Protein AF-A0A9E4SVR7-F1 (afdb_monomer)

Nearest PDB structures (foldseek):
  8bew-assembly1_B  TM=8.590E-01  e=9.071E-10  Thermoanaerobacter kivui
  6g63-assembly1_L  TM=2.903E-01  e=4.848E+00  Escherichia coli K-12
  6g63-assembly1_A  TM=2.878E-01  e=5.485E+00  Escherichia coli K-12
  6g63-assembly1_G  TM=2.766E-01  e=5.834E+00  Escherichia coli K-12
  2bx2-assembly1_L  TM=3.095E-01  e=7.468E+00  Escherichia coli

Sequence (214 aa):
MSGPPAATDTLGGIKVAAQRRLEDARKGKTRFTVQVGHCSESVGATQIALSLAESLPPNSYLTIAGCDGACHNAPQVVVTDSMGGQRLYVGVTTENFRDVFEESKGLVPGDSPFLNNQHRVVLQGCGDLEATDVDEYLAGGGYEGLARALSGSPEEVIEEVKASGLRGRGGAYFPVALKWQGARAIDTGPRYLVVNCEEGEPGLFKDRHIMEGL

Structure (mmCIF, N/CA/C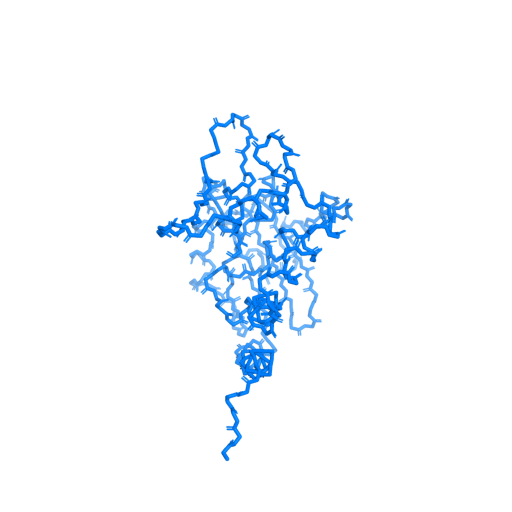/O backbone):
data_AF-A0A9E4SVR7-F1
#
_entry.id   AF-A0A9E4SVR7-F1
#
loop_
_atom_site.group_PDB
_atom_site.id
_atom_site.type_symbol
_atom_site.label_atom_id
_atom_site.label_alt_id
_atom_site.label_comp_id
_atom_site.label_asym_id
_atom_site.label_entity_id
_atom_site.label_seq_id
_atom_site.pdbx_PDB_ins_code
_atom_site.Cartn_x
_atom_site.Cartn_y
_atom_site.Cartn_z
_atom_site.occupancy
_atom_site.B_iso_or_equiv
_atom_site.auth_seq_id
_atom_site.auth_comp_id
_atom_site.auth_asym_id
_atom_site.auth_atom_id
_atom_site.pdbx_PDB_model_num
ATOM 1 N N . MET A 1 1 ? -11.482 -17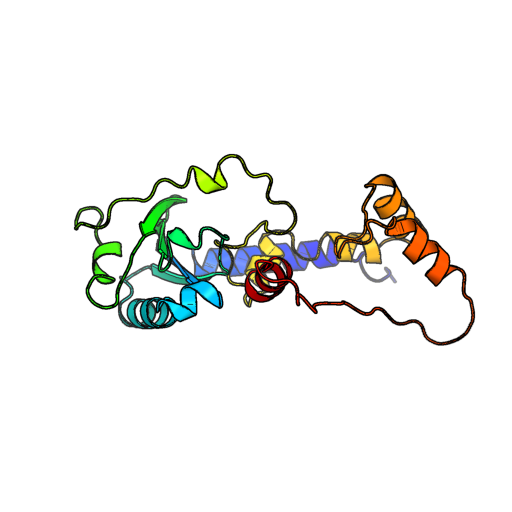.332 -34.827 1.00 38.19 1 MET A N 1
ATOM 2 C CA . MET A 1 1 ? -11.166 -17.534 -33.398 1.00 38.19 1 MET A CA 1
ATOM 3 C C . MET A 1 1 ? -10.747 -16.175 -32.871 1.00 38.19 1 MET A C 1
ATOM 5 O O . MET A 1 1 ? -9.790 -15.629 -33.402 1.00 38.19 1 MET A O 1
ATOM 9 N N . SER A 1 2 ? -11.519 -15.563 -31.971 1.00 50.75 2 SER A N 1
ATOM 10 C CA . SER A 1 2 ? -11.108 -14.309 -31.327 1.00 50.75 2 SER A CA 1
ATOM 11 C C . SER A 1 2 ? -9.853 -14.590 -30.500 1.00 50.75 2 SER A C 1
ATOM 13 O O . SER A 1 2 ? -9.820 -15.591 -29.784 1.00 50.75 2 SER A O 1
ATOM 15 N N . GLY A 1 3 ? -8.812 -13.769 -30.655 1.00 54.78 3 GLY A N 1
ATOM 16 C CA . GLY A 1 3 ? -7.602 -13.871 -29.838 1.00 54.78 3 GLY A CA 1
ATOM 17 C C . GLY A 1 3 ? -7.908 -13.715 -28.342 1.00 54.78 3 GLY A C 1
ATOM 18 O O . GLY A 1 3 ? -9.033 -13.349 -27.984 1.00 54.78 3 GLY A O 1
ATOM 19 N N . PRO A 1 4 ? -6.939 -14.012 -27.461 1.00 63.91 4 PRO A N 1
ATOM 20 C CA . PRO A 1 4 ?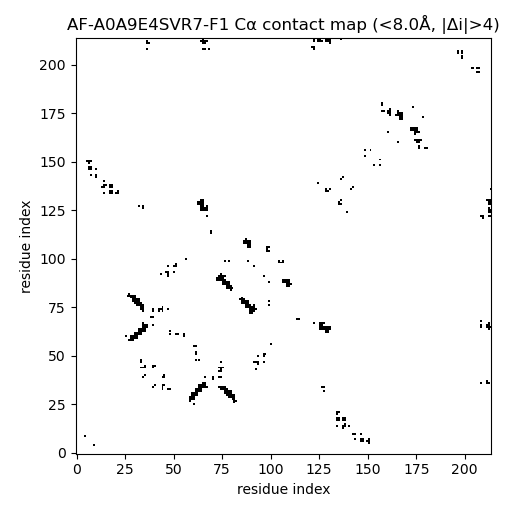 -7.108 -13.772 -26.034 1.00 63.91 4 PRO A CA 1
ATOM 21 C C . PRO A 1 4 ? -7.467 -12.293 -25.777 1.00 63.91 4 PRO A C 1
ATOM 23 O O . PRO A 1 4 ? -6.979 -11.422 -26.502 1.00 63.91 4 PRO A O 1
ATOM 26 N N . PRO A 1 5 ? -8.334 -12.006 -24.789 1.00 69.12 5 PRO A N 1
ATOM 27 C CA . PRO A 1 5 ? -8.706 -10.637 -24.436 1.00 69.12 5 PRO A CA 1
ATOM 28 C C . PRO A 1 5 ? -7.476 -9.817 -24.028 1.00 69.12 5 PRO A C 1
ATOM 30 O O . PRO A 1 5 ? -6.498 -10.368 -23.515 1.00 69.12 5 PRO A O 1
ATOM 33 N N . ALA A 1 6 ? -7.530 -8.498 -24.236 1.00 84.12 6 ALA A N 1
ATOM 34 C CA . ALA A 1 6 ? -6.466 -7.600 -23.797 1.00 84.12 6 ALA A CA 1
ATOM 35 C C . ALA A 1 6 ? -6.257 -7.718 -22.274 1.00 84.12 6 ALA A C 1
ATOM 37 O O . ALA A 1 6 ? -7.193 -8.006 -21.516 1.00 84.12 6 ALA A O 1
ATOM 38 N N . ALA A 1 7 ? -5.026 -7.492 -21.803 1.00 87.56 7 ALA A N 1
ATOM 39 C CA . ALA A 1 7 ? -4.715 -7.608 -20.377 1.00 87.56 7 ALA A CA 1
ATOM 40 C C . ALA A 1 7 ? -5.545 -6.620 -19.536 1.00 87.56 7 ALA A C 1
ATOM 42 O O . ALA A 1 7 ? -5.960 -6.950 -18.426 1.00 87.56 7 ALA A O 1
ATOM 43 N N . THR A 1 8 ? -5.860 -5.445 -20.091 1.00 88.00 8 THR A N 1
ATOM 44 C CA . THR A 1 8 ? -6.751 -4.447 -19.481 1.00 88.00 8 THR A CA 1
ATOM 45 C C . THR A 1 8 ? -8.179 -4.955 -19.299 1.00 88.00 8 THR A C 1
ATOM 47 O O . THR A 1 8 ? -8.754 -4.769 -18.229 1.00 88.00 8 THR A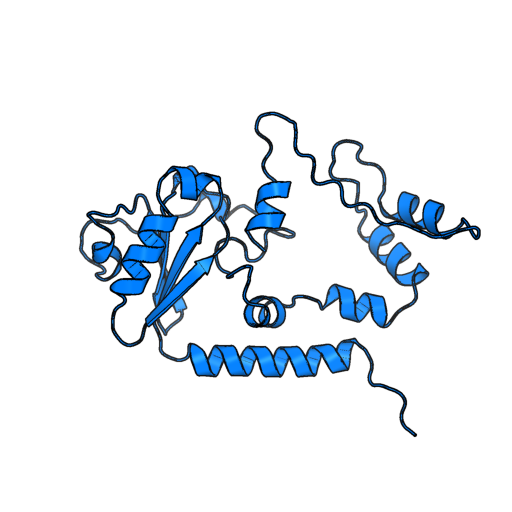 O 1
ATOM 50 N N . ASP A 1 9 ? -8.737 -5.643 -20.297 1.00 89.31 9 ASP A N 1
ATOM 51 C CA . ASP A 1 9 ? -10.105 -6.177 -20.235 1.00 89.31 9 ASP A CA 1
ATOM 52 C C . ASP A 1 9 ? -10.193 -7.307 -19.206 1.00 89.31 9 ASP A C 1
ATOM 54 O O . ASP A 1 9 ? -11.129 -7.382 -18.407 1.00 89.31 9 ASP A O 1
ATOM 58 N N . THR A 1 10 ? -9.163 -8.157 -19.188 1.00 91.62 10 THR A N 1
ATOM 59 C CA . THR A 1 10 ? -9.031 -9.248 -18.218 1.00 91.62 10 THR A CA 1
ATOM 60 C C . THR A 1 10 ? -8.954 -8.701 -16.792 1.00 91.62 10 THR A C 1
ATOM 62 O O . THR A 1 10 ? -9.703 -9.149 -15.921 1.00 91.62 10 THR A O 1
ATOM 65 N N . LEU A 1 11 ? -8.101 -7.697 -16.553 1.00 95.00 11 LEU A N 1
ATOM 66 C CA . LEU A 1 11 ? -7.990 -7.050 -15.246 1.00 95.00 11 LEU A CA 1
ATOM 67 C C . LEU A 1 11 ? -9.303 -6.375 -14.836 1.00 95.00 11 LEU A C 1
ATOM 69 O O . LEU A 1 11 ? -9.690 -6.477 -13.676 1.00 95.00 11 LEU A O 1
ATOM 73 N N . GLY A 1 12 ? -10.015 -5.739 -15.772 1.00 94.12 12 GLY A N 1
ATOM 74 C CA . GLY A 1 12 ? -11.314 -5.120 -15.505 1.00 94.12 12 GLY A CA 1
ATOM 75 C C . GLY A 1 12 ? -12.327 -6.112 -14.928 1.00 94.12 12 GLY A C 1
ATOM 76 O O . GLY A 1 12 ? -12.949 -5.837 -13.903 1.00 94.12 12 GLY A O 1
ATOM 77 N N . GLY A 1 13 ? -12.435 -7.304 -15.524 1.00 94.81 13 GLY A N 1
ATOM 78 C CA . GLY A 1 13 ? -13.293 -8.372 -15.001 1.00 94.81 13 GLY A CA 1
ATOM 79 C C . GLY A 1 13 ? -12.871 -8.861 -13.609 1.00 94.81 13 GLY A C 1
ATOM 80 O O . GLY A 1 13 ? -13.718 -9.036 -12.730 1.00 94.81 13 GLY A O 1
ATOM 81 N N . ILE A 1 14 ? -11.563 -9.035 -13.386 1.00 96.25 14 ILE A N 1
ATOM 82 C CA . ILE A 1 14 ? -11.005 -9.454 -12.090 1.00 96.25 14 ILE A CA 1
ATOM 83 C C . ILE A 1 14 ? -11.291 -8.403 -11.006 1.00 96.25 14 ILE A C 1
ATOM 85 O O . ILE A 1 14 ? -11.745 -8.760 -9.917 1.00 96.25 14 ILE A O 1
ATOM 89 N N . LYS A 1 15 ? -11.090 -7.117 -11.315 1.00 96.81 15 LYS A N 1
ATOM 90 C CA . LYS A 1 15 ? -11.340 -5.989 -10.409 1.00 96.81 15 LYS A CA 1
ATOM 91 C C . LYS A 1 15 ? -12.808 -5.899 -10.001 1.00 96.81 15 LYS A C 1
ATOM 93 O O . LYS A 1 15 ? -13.090 -5.796 -8.812 1.00 96.81 15 LYS A O 1
ATOM 98 N N . VAL A 1 16 ? -13.743 -6.016 -10.946 1.00 97.06 16 VAL A N 1
ATOM 99 C CA . VAL A 1 16 ? -15.187 -6.026 -10.637 1.00 97.06 16 VAL A CA 1
ATOM 100 C C . VAL A 1 16 ? -15.549 -7.197 -9.720 1.00 97.06 16 VAL A C 1
ATOM 102 O O . VAL A 1 16 ? -16.324 -7.043 -8.777 1.00 97.06 16 VAL A O 1
ATOM 105 N N . ALA A 1 17 ? -14.971 -8.375 -9.963 1.00 96.88 17 ALA A N 1
ATOM 106 C CA . ALA A 1 17 ? -15.209 -9.535 -9.115 1.00 96.88 17 ALA A CA 1
ATOM 107 C C . ALA A 1 17 ? -14.650 -9.342 -7.691 1.00 96.88 17 ALA A C 1
ATOM 109 O O . ALA A 1 17 ? -15.317 -9.734 -6.734 1.00 96.88 17 ALA A O 1
ATOM 110 N N . ALA A 1 18 ? -13.467 -8.733 -7.551 1.00 96.81 18 ALA A N 1
ATOM 111 C CA . ALA A 1 18 ? -12.868 -8.381 -6.260 1.00 96.81 18 ALA A CA 1
ATOM 112 C C . ALA A 1 18 ? -13.730 -7.370 -5.493 1.00 96.81 18 ALA A C 1
ATOM 114 O O . ALA A 1 18 ? -14.111 -7.627 -4.354 1.00 96.81 18 ALA A O 1
ATOM 115 N N . GLN A 1 19 ? -14.141 -6.282 -6.149 1.00 96.31 19 GLN A N 1
ATOM 116 C CA . GLN A 1 19 ? -15.027 -5.270 -5.563 1.00 96.31 19 GLN A CA 1
ATOM 117 C C . GLN A 1 19 ? -16.317 -5.888 -5.027 1.00 96.31 19 GLN A C 1
ATOM 119 O O . GLN A 1 19 ? -16.694 -5.633 -3.888 1.00 96.31 19 GLN A O 1
ATOM 124 N N . ARG A 1 20 ? -16.946 -6.780 -5.799 1.00 97.00 20 ARG A N 1
ATOM 125 C CA . ARG A 1 20 ? -18.155 -7.476 -5.356 1.00 97.00 20 ARG A CA 1
ATOM 126 C C . ARG A 1 20 ? -17.920 -8.342 -4.115 1.00 97.00 20 ARG A C 1
ATOM 128 O O . ARG A 1 20 ? -18.740 -8.313 -3.205 1.00 97.00 20 ARG A O 1
ATOM 135 N N . ARG 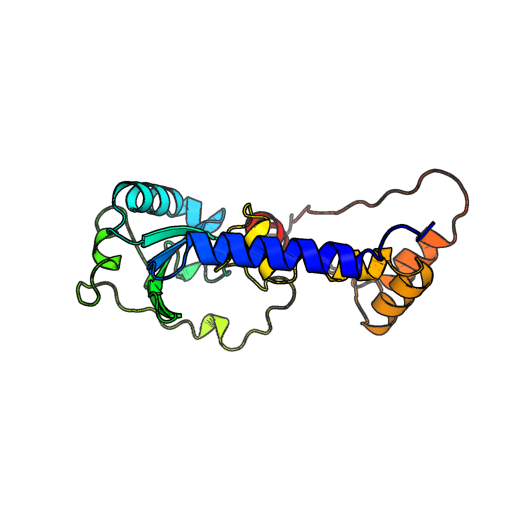A 1 21 ? -16.818 -9.103 -4.059 1.00 96.38 21 ARG A N 1
ATOM 136 C CA . ARG A 1 21 ? -16.483 -9.925 -2.879 1.00 96.38 21 ARG A CA 1
ATOM 137 C C . ARG A 1 21 ? -16.282 -9.062 -1.635 1.00 96.38 21 ARG A C 1
ATOM 139 O O . ARG A 1 21 ? -16.804 -9.404 -0.576 1.00 96.38 21 ARG A O 1
ATOM 146 N N . LEU A 1 22 ? -15.581 -7.937 -1.773 1.00 94.62 22 LEU A N 1
ATOM 147 C CA . LEU A 1 22 ? -15.369 -6.985 -0.683 1.00 94.62 22 LEU A CA 1
ATOM 148 C C . LEU A 1 22 ? -16.682 -6.349 -0.225 1.00 94.62 22 LEU A C 1
ATOM 150 O O . LEU A 1 22 ? -16.950 -6.303 0.974 1.00 94.62 22 LEU A O 1
ATOM 154 N N . GLU A 1 23 ? -17.518 -5.894 -1.159 1.00 93.62 23 GLU A N 1
ATOM 155 C CA . GLU A 1 23 ? -18.838 -5.341 -0.857 1.00 93.62 23 GLU A CA 1
ATOM 156 C C . GLU A 1 23 ? -19.698 -6.359 -0.106 1.00 93.62 23 GLU A C 1
ATOM 158 O O . GLU A 1 23 ? -20.188 -6.056 0.980 1.00 93.62 23 GLU A O 1
ATOM 163 N N . ASP A 1 24 ? -19.822 -7.584 -0.619 1.00 93.75 24 ASP A N 1
ATOM 164 C CA . ASP A 1 24 ? -20.603 -8.650 0.015 1.00 93.75 24 ASP A CA 1
ATOM 165 C C . ASP A 1 24 ? -20.074 -8.976 1.428 1.00 93.75 24 ASP A C 1
ATOM 167 O O . ASP A 1 24 ? -20.856 -9.204 2.356 1.00 93.75 24 ASP A O 1
ATOM 171 N N . ALA A 1 25 ? -18.752 -8.943 1.629 1.00 92.12 25 ALA A N 1
ATOM 172 C CA . ALA A 1 25 ? -18.125 -9.223 2.918 1.00 92.12 25 ALA A CA 1
ATOM 173 C C . ALA A 1 25 ? -18.248 -8.076 3.937 1.00 92.12 25 ALA A C 1
ATOM 175 O O . ALA A 1 25 ? -18.258 -8.345 5.143 1.00 92.12 25 ALA A O 1
ATOM 176 N N . ARG A 1 26 ? -18.329 -6.815 3.491 1.00 93.19 26 ARG A N 1
ATOM 177 C CA . ARG A 1 26 ? -18.151 -5.618 4.343 1.00 93.19 26 ARG A CA 1
ATOM 178 C C . ARG A 1 26 ? -19.394 -4.745 4.463 1.00 93.19 26 ARG A C 1
ATOM 180 O O . ARG A 1 26 ? -19.464 -3.911 5.364 1.00 93.19 26 ARG A O 1
ATOM 187 N N . LYS A 1 27 ? -20.378 -4.915 3.580 1.00 93.25 27 LYS A N 1
ATOM 188 C CA . LYS A 1 27 ? -21.565 -4.058 3.516 1.00 93.25 27 LYS A CA 1
ATOM 189 C C . LYS A 1 27 ? -22.281 -3.979 4.859 1.00 93.25 27 LYS A C 1
ATOM 191 O O . LYS A 1 27 ? -22.661 -4.989 5.445 1.00 93.25 27 LYS A O 1
ATOM 196 N N . GLY A 1 28 ? -22.497 -2.745 5.310 1.00 93.94 28 GLY A N 1
ATOM 197 C CA . GLY A 1 28 ? -23.199 -2.455 6.556 1.00 93.94 28 GLY A CA 1
ATOM 198 C C . GLY A 1 28 ? -22.396 -2.749 7.823 1.00 93.94 28 GLY A C 1
ATOM 199 O O . GLY A 1 28 ? -22.961 -2.595 8.899 1.00 93.94 28 GLY A O 1
ATOM 200 N N . LYS A 1 29 ? -21.122 -3.153 7.724 1.00 96.25 29 LYS A N 1
ATOM 201 C CA . LYS A 1 29 ? -20.270 -3.456 8.879 1.00 96.25 29 LYS A CA 1
ATOM 202 C C . LYS A 1 29 ? -19.375 -2.279 9.250 1.00 96.25 29 LYS A C 1
ATOM 204 O O . LYS A 1 29 ? -18.910 -1.550 8.378 1.00 96.25 29 LYS A O 1
ATOM 209 N N . THR A 1 30 ? -19.070 -2.161 10.537 1.00 96.12 30 THR A N 1
ATOM 210 C CA . THR A 1 30 ? -18.014 -1.268 11.034 1.00 96.12 30 THR A CA 1
ATOM 211 C C . THR A 1 30 ? -16.648 -1.925 10.835 1.00 96.12 30 THR A C 1
ATOM 213 O O . THR A 1 30 ? -16.462 -3.087 11.196 1.00 96.12 30 THR A O 1
ATOM 216 N N . ARG A 1 31 ? -15.683 -1.190 10.287 1.00 95.94 31 ARG A N 1
ATOM 217 C CA . ARG A 1 31 ? -14.289 -1.628 10.162 1.00 95.94 31 ARG A CA 1
ATOM 218 C C . ARG A 1 31 ? -13.466 -1.091 11.323 1.00 95.94 31 ARG A C 1
ATOM 220 O O . ARG A 1 31 ? -13.482 0.111 11.576 1.00 95.94 31 ARG A O 1
ATOM 227 N N . PHE A 1 32 ? -12.703 -1.963 11.964 1.00 96.62 32 PHE A N 1
ATOM 228 C CA . PHE A 1 32 ? -11.621 -1.599 12.869 1.00 96.62 32 PHE A CA 1
ATOM 229 C C . PHE A 1 32 ? -10.307 -1.861 12.142 1.00 96.62 32 PHE A C 1
ATOM 231 O O . PHE A 1 32 ? -10.040 -2.992 11.762 1.00 96.62 32 PHE A O 1
ATOM 238 N N . THR A 1 33 ? -9.495 -0.835 11.932 1.00 95.94 33 THR A N 1
ATOM 239 C CA . THR A 1 33 ? -8.195 -0.954 11.272 1.00 95.94 33 THR A CA 1
ATOM 240 C C . THR A 1 33 ? -7.098 -0.751 12.301 1.00 95.94 33 THR A C 1
ATOM 242 O O . THR A 1 33 ? -7.014 0.318 12.903 1.00 95.94 33 THR A O 1
ATOM 245 N N . VAL A 1 34 ? -6.244 -1.753 12.494 1.00 96.44 34 VAL A N 1
ATOM 246 C CA . VAL A 1 34 ? -5.030 -1.631 13.312 1.00 96.44 34 VAL A CA 1
ATOM 247 C C . VAL A 1 34 ? -3.843 -1.556 12.374 1.00 96.44 34 VAL A C 1
ATOM 249 O O . VAL A 1 34 ? -3.690 -2.411 11.505 1.00 96.44 34 VAL A O 1
ATOM 252 N N . GLN A 1 35 ? -3.006 -0.537 12.545 1.00 94.38 35 GLN A N 1
ATOM 253 C CA . GLN A 1 35 ? -1.833 -0.366 11.698 1.00 94.38 35 GLN A CA 1
ATOM 254 C C . GLN A 1 35 ? -0.617 -1.077 12.286 1.00 94.38 35 GLN A C 1
ATOM 256 O O . GLN A 1 35 ? -0.077 -0.685 13.330 1.00 94.38 35 GLN A O 1
ATOM 261 N N . VAL A 1 36 ? -0.164 -2.110 11.587 1.00 94.19 36 VAL A N 1
ATOM 262 C CA . VAL A 1 36 ? 0.963 -2.946 11.980 1.00 94.19 36 VAL A CA 1
ATOM 263 C C . VAL A 1 36 ? 2.079 -2.789 10.953 1.00 94.19 36 VAL A C 1
ATOM 265 O O . VAL A 1 36 ? 1.928 -3.074 9.772 1.00 94.19 36 VAL A O 1
ATOM 268 N N . GLY A 1 37 ? 3.215 -2.305 11.432 1.00 92.38 37 GLY A N 1
ATOM 269 C CA . GLY A 1 37 ? 4.507 -2.362 10.764 1.00 92.38 37 GLY A CA 1
ATOM 270 C C . GLY A 1 37 ? 5.577 -2.542 11.830 1.00 92.38 37 GLY A C 1
ATOM 271 O O . GLY A 1 37 ? 5.292 -2.440 13.026 1.00 92.38 37 GLY A O 1
ATOM 272 N N . HIS A 1 38 ? 6.824 -2.760 11.439 1.00 92.25 38 HIS A N 1
ATOM 273 C CA . HIS A 1 38 ? 7.866 -3.143 12.392 1.00 92.25 38 HIS A CA 1
ATOM 274 C C . HIS A 1 38 ? 8.083 -2.106 13.515 1.00 92.25 38 HIS A C 1
ATOM 276 O O . HIS A 1 38 ? 8.405 -2.457 14.648 1.00 92.25 38 HIS A O 1
ATOM 282 N N . CYS A 1 39 ? 7.859 -0.811 13.247 1.00 91.19 39 CYS A N 1
ATOM 283 C CA . CYS A 1 39 ? 7.886 0.208 14.303 1.00 91.19 39 CYS A CA 1
ATOM 284 C C . CYS A 1 39 ? 6.705 0.090 15.281 1.00 91.19 39 CYS A C 1
ATOM 286 O O . CYS A 1 39 ? 6.920 0.158 16.490 1.00 91.19 39 CYS A O 1
ATOM 288 N N . SER A 1 40 ? 5.476 -0.099 14.796 1.00 93.94 40 SER A N 1
ATOM 289 C CA . SER A 1 40 ? 4.296 -0.160 15.664 1.00 93.94 40 SER A CA 1
ATOM 290 C C . SER A 1 40 ? 4.200 -1.495 16.411 1.00 93.94 40 SER A C 1
ATOM 292 O O . SER A 1 40 ? 3.735 -1.535 17.549 1.00 93.94 40 SER A O 1
ATOM 294 N N . GLU A 1 41 ? 4.729 -2.574 15.833 1.00 94.56 41 GLU A N 1
ATOM 295 C CA . GLU A 1 41 ? 4.900 -3.861 16.508 1.00 94.56 41 GLU A CA 1
ATOM 296 C C . GLU A 1 41 ? 5.784 -3.736 17.755 1.00 94.56 41 GLU A C 1
ATOM 298 O O . GLU A 1 41 ? 5.435 -4.267 18.808 1.00 94.56 41 GLU A O 1
ATOM 303 N N . SER A 1 42 ? 6.870 -2.954 17.691 1.00 94.31 42 SER A N 1
ATOM 304 C CA . SER A 1 42 ? 7.766 -2.758 18.843 1.00 94.31 42 SER A CA 1
ATOM 305 C C . SER A 1 42 ? 7.115 -2.045 20.038 1.00 94.31 42 SER A C 1
ATOM 307 O O . SER A 1 42 ? 7.632 -2.120 21.151 1.00 94.31 42 SER A O 1
ATOM 309 N N . VAL A 1 43 ? 5.967 -1.392 19.821 1.00 95.38 43 VAL A N 1
ATOM 310 C CA . VAL A 1 43 ? 5.151 -0.744 20.861 1.00 95.38 43 VAL A CA 1
ATOM 311 C C . VAL A 1 43 ? 3.813 -1.457 21.104 1.00 95.38 43 VAL A C 1
ATOM 313 O O . VAL A 1 43 ? 2.934 -0.907 21.759 1.00 95.38 43 VAL A O 1
ATOM 316 N N . GLY A 1 44 ? 3.658 -2.694 20.618 1.00 96.31 44 GLY A N 1
ATOM 317 C CA . GLY A 1 44 ? 2.551 -3.583 20.985 1.00 96.31 44 GLY A CA 1
ATOM 318 C C . GLY A 1 44 ? 1.352 -3.610 20.032 1.00 96.31 44 GLY A C 1
ATOM 319 O O . GLY A 1 44 ? 0.321 -4.181 20.385 1.00 96.31 44 GLY A O 1
ATOM 320 N N . ALA A 1 45 ? 1.442 -3.030 18.827 1.00 96.62 45 ALA A N 1
ATOM 321 C CA . ALA A 1 45 ? 0.308 -2.976 17.893 1.00 96.62 45 ALA A CA 1
ATOM 322 C C . ALA A 1 45 ? -0.249 -4.364 17.518 1.00 96.62 45 ALA A C 1
ATOM 324 O O . ALA A 1 45 ? -1.464 -4.529 17.402 1.00 96.62 45 ALA A O 1
ATOM 325 N N . THR A 1 46 ? 0.610 -5.381 17.405 1.00 96.31 46 THR A N 1
ATOM 326 C CA . THR A 1 46 ? 0.191 -6.766 17.133 1.00 96.31 46 THR A CA 1
ATOM 327 C C . THR A 1 46 ? -0.706 -7.314 18.246 1.00 96.31 46 THR A C 1
ATOM 329 O O . THR A 1 46 ? -1.734 -7.929 17.973 1.00 96.31 46 THR A O 1
ATOM 332 N N . GLN A 1 47 ? -0.376 -7.051 19.512 1.00 97.44 47 GLN A N 1
ATOM 333 C CA . GLN A 1 47 ? -1.186 -7.474 20.655 1.00 97.44 47 GLN A CA 1
ATOM 334 C C . GLN A 1 47 ? -2.542 -6.758 20.680 1.00 97.44 47 GLN A C 1
ATOM 336 O O . GLN A 1 47 ? -3.545 -7.372 21.048 1.00 97.44 47 GLN A O 1
ATOM 341 N N . ILE A 1 48 ? -2.600 -5.497 20.236 1.00 97.31 48 ILE A N 1
ATOM 342 C CA . ILE A 1 48 ? -3.865 -4.766 20.070 1.00 97.31 48 ILE A CA 1
ATOM 343 C C . ILE A 1 48 ? -4.729 -5.405 18.981 1.00 97.31 48 ILE A C 1
ATOM 345 O O . ILE A 1 48 ? -5.912 -5.643 19.218 1.00 97.31 48 ILE A O 1
ATOM 349 N N . ALA A 1 49 ? -4.149 -5.744 17.826 1.00 97.06 49 ALA A N 1
ATOM 350 C CA . ALA A 1 49 ? -4.866 -6.432 16.752 1.00 97.06 49 ALA A CA 1
ATOM 351 C C . ALA A 1 49 ? -5.450 -7.774 17.221 1.00 97.06 49 ALA A C 1
ATOM 353 O O . ALA A 1 49 ? -6.633 -8.033 17.002 1.00 97.06 49 ALA A O 1
ATOM 354 N N . LEU A 1 50 ? -4.663 -8.586 17.935 1.00 97.06 50 LEU A N 1
ATOM 355 C CA . LEU A 1 50 ? -5.129 -9.855 18.504 1.00 97.06 50 LEU A CA 1
ATOM 356 C C . LEU A 1 50 ? -6.257 -9.649 19.528 1.00 97.06 50 LEU A C 1
ATOM 358 O O . LEU A 1 50 ? -7.290 -10.311 19.451 1.00 97.06 50 LEU A O 1
ATOM 362 N N . SER A 1 51 ? -6.101 -8.684 20.438 1.00 97.25 51 SER A N 1
ATOM 363 C CA . SER A 1 51 ? -7.113 -8.377 21.463 1.00 97.25 51 SER A CA 1
ATOM 364 C C . SER A 1 51 ? -8.436 -7.917 20.844 1.00 97.25 51 SER A C 1
ATOM 366 O O . SER A 1 51 ? -9.517 -8.303 21.298 1.00 97.25 51 SER A O 1
ATOM 368 N N . LEU A 1 52 ? -8.361 -7.107 19.782 1.00 96.88 52 LEU A N 1
ATOM 369 C CA . LEU A 1 52 ? -9.530 -6.674 19.027 1.00 96.88 52 LEU A CA 1
ATOM 370 C C . LEU A 1 52 ? -10.182 -7.841 18.291 1.00 96.88 52 LEU A C 1
ATOM 372 O O . LEU A 1 52 ? -11.395 -7.987 18.405 1.00 96.88 52 LEU A O 1
ATOM 376 N N . ALA A 1 53 ? -9.406 -8.690 17.609 1.00 96.12 53 ALA A N 1
ATOM 377 C CA . ALA A 1 53 ? -9.921 -9.843 16.866 1.00 96.12 53 ALA A CA 1
ATOM 378 C C . ALA A 1 53 ? -10.801 -10.763 17.732 1.00 96.12 53 ALA A C 1
ATOM 380 O O . ALA A 1 53 ? -11.823 -11.261 17.263 1.00 96.12 53 ALA A O 1
ATOM 381 N N . GLU A 1 54 ? -10.448 -10.943 19.006 1.00 96.31 54 GLU A N 1
ATOM 382 C CA . GLU A 1 54 ? -11.205 -11.768 19.959 1.00 96.31 54 GLU A CA 1
ATOM 383 C C . GLU A 1 54 ? -12.454 -11.080 20.534 1.00 96.31 54 GLU A C 1
ATOM 385 O O . GLU A 1 54 ? -13.322 -11.739 21.107 1.00 96.31 54 GLU A O 1
ATOM 390 N N . SER A 1 55 ? -12.548 -9.753 20.428 1.00 95.88 55 SER A N 1
ATOM 391 C CA . SER A 1 55 ? -13.522 -8.937 21.168 1.00 95.88 55 SER A CA 1
ATOM 392 C C . SER A 1 55 ? -14.365 -8.012 20.292 1.00 95.88 55 SER A C 1
ATOM 394 O O . SER A 1 55 ? -15.060 -7.148 20.832 1.00 95.88 55 SER A O 1
ATOM 396 N N . LEU A 1 56 ? -14.299 -8.164 18.968 1.00 96.06 56 LEU A N 1
ATOM 397 C CA . LEU A 1 56 ? -15.013 -7.311 18.024 1.00 96.06 56 LEU A CA 1
ATOM 398 C C . LEU A 1 56 ? -16.524 -7.250 18.324 1.00 96.06 56 LEU A C 1
ATOM 400 O O . LEU A 1 56 ? -17.155 -8.287 18.558 1.00 96.06 56 LEU A O 1
ATOM 404 N N . PRO A 1 57 ? -17.143 -6.057 18.252 1.00 94.88 57 PRO A N 1
ATOM 405 C CA . PRO A 1 57 ? -18.590 -5.927 18.328 1.00 94.88 57 PRO A CA 1
ATOM 406 C C . PRO A 1 57 ? -19.302 -6.711 17.212 1.00 94.88 57 PRO A C 1
ATOM 408 O O . PRO A 1 57 ? -18.741 -6.906 16.127 1.00 94.88 57 PRO A O 1
ATOM 411 N N . PRO A 1 58 ? -20.571 -7.110 17.409 1.00 94.44 58 PRO A N 1
ATOM 412 C CA . PRO A 1 58 ? -21.378 -7.669 16.332 1.00 94.44 58 PRO A CA 1
ATOM 413 C C . PRO A 1 58 ? -21.412 -6.737 15.118 1.00 94.44 58 PRO A C 1
ATOM 415 O O . PRO A 1 58 ? -21.405 -5.516 15.266 1.00 94.44 58 PRO A O 1
ATOM 418 N N . ASN A 1 59 ? -21.508 -7.315 13.918 1.00 95.06 59 ASN A N 1
ATOM 419 C CA . ASN A 1 59 ? -21.569 -6.556 12.667 1.00 95.06 59 ASN A CA 1
ATOM 420 C C . ASN A 1 59 ? -20.339 -5.648 12.437 1.00 95.06 59 ASN A C 1
ATOM 422 O O . ASN A 1 59 ? -20.444 -4.535 11.921 1.00 95.06 59 ASN A O 1
ATOM 426 N N . SER A 1 60 ? -19.158 -6.136 12.812 1.00 96.75 60 SER A N 1
ATOM 427 C CA . SER A 1 60 ? -17.884 -5.479 12.539 1.00 96.75 60 SER A CA 1
ATOM 428 C C . SER A 1 60 ? -16.845 -6.456 11.991 1.00 96.75 60 SER A C 1
ATOM 430 O O . SER A 1 60 ? -17.087 -7.665 11.933 1.00 96.75 60 SER A O 1
ATOM 432 N N . TYR A 1 61 ? -15.717 -5.928 11.526 1.00 95.69 61 TYR A N 1
ATOM 433 C CA . TYR A 1 61 ? -14.556 -6.705 11.103 1.00 95.69 61 TYR A CA 1
ATOM 434 C C . TYR A 1 61 ? -13.262 -5.954 11.420 1.00 95.69 61 TYR A C 1
ATOM 436 O O . TYR A 1 61 ? -13.267 -4.731 11.578 1.00 95.69 61 TYR A O 1
ATOM 444 N N . LEU A 1 62 ? -12.170 -6.707 11.516 1.00 96.19 62 LEU A N 1
ATOM 445 C CA . LEU A 1 62 ? -10.820 -6.194 11.713 1.00 96.19 62 LEU A CA 1
ATOM 446 C C . LEU A 1 62 ? -10.080 -6.203 10.373 1.00 96.19 62 LEU A C 1
ATOM 448 O O . LEU A 1 62 ? -10.194 -7.166 9.619 1.00 96.19 62 LEU A O 1
ATOM 452 N N . THR A 1 63 ? -9.305 -5.155 10.128 1.00 95.44 63 THR A N 1
ATOM 453 C CA . THR A 1 63 ? -8.318 -5.045 9.052 1.00 95.44 63 THR A CA 1
ATOM 454 C C . THR A 1 63 ? -6.962 -4.793 9.702 1.00 95.44 63 THR A C 1
ATOM 456 O O . THR A 1 63 ? -6.828 -3.874 10.517 1.00 95.44 63 THR A O 1
ATOM 459 N N . ILE A 1 64 ? -5.955 -5.592 9.356 1.00 95.50 64 ILE A N 1
ATOM 460 C CA . ILE A 1 64 ? -4.571 -5.331 9.757 1.00 95.50 64 ILE A CA 1
ATOM 461 C C . ILE A 1 64 ? -3.896 -4.616 8.592 1.00 95.50 64 ILE A C 1
ATOM 463 O O . ILE A 1 64 ? -3.541 -5.231 7.591 1.00 95.50 64 ILE A O 1
ATOM 467 N N . ALA A 1 65 ? -3.764 -3.298 8.710 1.00 94.38 65 ALA A N 1
ATOM 468 C CA . ALA A 1 65 ? -3.207 -2.474 7.649 1.00 94.38 65 ALA A CA 1
ATOM 469 C C . ALA A 1 65 ? -1.719 -2.199 7.857 1.00 94.38 65 ALA A C 1
ATOM 471 O O . ALA A 1 65 ? -1.216 -2.226 8.982 1.00 94.38 65 ALA A O 1
ATOM 472 N N . GLY A 1 66 ? -1.033 -1.842 6.772 1.00 91.00 66 GLY A N 1
ATOM 473 C CA . GLY A 1 66 ? 0.315 -1.283 6.844 1.00 91.00 66 GLY A CA 1
ATOM 474 C C . GLY A 1 66 ? 0.399 -0.011 7.690 1.00 91.00 66 GLY A C 1
ATOM 475 O O . GLY A 1 66 ? -0.593 0.691 7.874 1.00 91.00 66 GLY A O 1
ATOM 476 N N . CYS A 1 67 ? 1.595 0.347 8.154 1.00 89.69 67 CYS A N 1
ATOM 477 C CA . CYS A 1 67 ? 1.834 1.628 8.829 1.00 89.69 67 CYS A CA 1
ATOM 478 C C . CYS A 1 67 ? 1.658 2.824 7.867 1.00 89.69 67 CYS A C 1
ATOM 480 O O . CYS A 1 67 ? 2.211 2.829 6.768 1.00 89.69 67 CYS A O 1
ATOM 482 N N . ASP A 1 68 ? 0.943 3.874 8.285 1.00 90.56 68 ASP A N 1
ATOM 483 C CA . ASP A 1 68 ? 0.784 5.119 7.510 1.00 90.56 68 ASP A CA 1
ATOM 484 C C . ASP A 1 68 ? 1.973 6.095 7.611 1.00 90.56 68 ASP A C 1
ATOM 486 O O . ASP A 1 68 ? 1.992 7.130 6.940 1.00 90.56 68 ASP A O 1
ATOM 490 N N . GLY A 1 69 ? 2.968 5.766 8.439 1.00 90.12 69 GLY A N 1
ATOM 491 C CA . GLY A 1 69 ? 4.155 6.578 8.697 1.00 90.12 69 GLY A CA 1
ATOM 492 C C . GLY A 1 69 ? 4.015 7.584 9.845 1.00 90.12 69 GLY A C 1
ATOM 493 O O . GLY A 1 69 ? 5.011 8.214 10.207 1.00 90.12 69 GLY A O 1
ATOM 494 N N . ALA A 1 70 ? 2.843 7.720 10.470 1.00 90.25 70 ALA A N 1
ATOM 495 C CA . ALA A 1 70 ? 2.641 8.517 11.678 1.00 90.25 70 ALA A CA 1
ATOM 496 C C . ALA A 1 70 ? 3.106 7.748 12.929 1.00 90.25 70 ALA A C 1
ATOM 498 O O . ALA A 1 70 ? 2.346 7.514 13.863 1.00 90.25 70 ALA A O 1
ATOM 499 N N . CYS A 1 71 ? 4.389 7.366 12.974 1.00 89.75 71 CYS A N 1
ATOM 500 C CA . CYS A 1 71 ? 4.952 6.504 14.024 1.00 89.75 71 CYS A CA 1
ATOM 501 C C . CYS A 1 71 ? 4.708 7.013 15.459 1.00 89.75 71 CYS A C 1
ATOM 503 O O . CYS A 1 71 ? 4.671 6.217 16.388 1.00 89.75 71 CYS A O 1
ATOM 505 N N . HIS A 1 72 ? 4.535 8.325 15.642 1.00 89.69 72 HIS A N 1
ATOM 506 C CA . HIS A 1 72 ? 4.249 8.950 16.936 1.00 89.69 72 HIS A CA 1
ATOM 507 C C . HIS A 1 72 ? 2.852 8.623 17.491 1.00 89.69 72 HIS A C 1
ATOM 509 O O . HIS A 1 72 ? 2.628 8.807 18.683 1.00 89.69 72 HIS A O 1
ATOM 515 N N . ASN A 1 73 ? 1.933 8.139 16.651 1.00 90.62 73 ASN A N 1
ATOM 516 C CA . ASN A 1 73 ? 0.579 7.754 17.048 1.00 90.62 73 ASN A CA 1
ATOM 517 C C . ASN A 1 73 ? 0.461 6.281 17.460 1.00 90.62 73 ASN A C 1
ATOM 519 O O . ASN A 1 73 ? -0.554 5.890 18.034 1.00 90.62 73 ASN A O 1
ATOM 523 N N . ALA A 1 74 ? 1.461 5.454 17.144 1.00 91.38 74 ALA A N 1
ATOM 524 C CA . ALA A 1 74 ? 1.387 4.015 17.356 1.00 91.38 74 ALA A CA 1
ATOM 525 C C . ALA A 1 74 ? 1.408 3.632 18.858 1.00 91.38 74 ALA A C 1
ATOM 527 O O . ALA A 1 74 ? 2.181 4.221 19.614 1.00 91.38 74 ALA A O 1
ATOM 528 N N . PRO A 1 75 ? 0.648 2.599 19.282 1.00 93.88 75 PRO A N 1
ATOM 529 C CA . PRO A 1 75 ? -0.374 1.885 18.513 1.00 93.88 75 PRO A CA 1
ATOM 530 C C . PRO A 1 75 ? -1.612 2.745 18.240 1.00 93.88 75 PRO A C 1
ATOM 532 O O . PRO A 1 75 ? -2.113 3.434 19.131 1.00 93.88 75 PRO A O 1
ATOM 535 N N . GLN A 1 76 ? -2.126 2.658 17.011 1.00 92.88 76 GLN A N 1
ATOM 536 C CA . GLN A 1 76 ? -3.329 3.374 16.597 1.00 92.88 76 GLN A CA 1
ATOM 537 C C . GLN A 1 76 ? -4.374 2.446 15.985 1.00 92.88 76 GLN A C 1
ATOM 539 O O . GLN A 1 76 ? -4.042 1.446 15.342 1.00 92.88 76 GLN A O 1
ATOM 544 N N . VAL A 1 77 ? -5.639 2.811 16.187 1.00 94.69 77 VAL A N 1
ATOM 545 C CA . VAL A 1 77 ? -6.813 2.107 15.674 1.00 94.69 77 VAL A CA 1
ATOM 546 C C . VAL A 1 77 ? -7.704 3.108 14.955 1.00 94.69 77 VAL A C 1
ATOM 548 O O . VAL A 1 77 ? -8.127 4.100 15.544 1.00 94.69 77 VAL A O 1
ATOM 551 N N . VAL A 1 78 ? -8.016 2.851 13.689 1.00 93.44 78 VAL A N 1
ATOM 552 C CA . VAL A 1 78 ? -8.986 3.640 12.925 1.00 93.44 78 VAL A CA 1
ATOM 553 C C . VAL A 1 78 ? -10.302 2.881 12.880 1.00 93.44 78 VAL A C 1
ATOM 555 O O . VAL A 1 78 ? -10.359 1.750 12.410 1.00 93.44 78 VAL A O 1
ATOM 558 N N . VAL A 1 79 ? -11.378 3.502 13.343 1.00 94.12 79 VAL A N 1
ATOM 559 C CA . VAL A 1 79 ? -12.731 2.951 13.254 1.00 94.12 79 VAL A CA 1
ATOM 560 C C . VAL A 1 79 ? -13.449 3.637 12.104 1.00 94.12 79 VAL A C 1
ATOM 562 O O . VAL A 1 79 ? -13.592 4.856 12.111 1.00 94.12 79 VAL A O 1
ATOM 565 N N . THR A 1 80 ? -13.879 2.866 11.107 1.00 92.88 80 THR A N 1
ATOM 566 C CA . THR A 1 80 ? -14.718 3.338 9.996 1.00 92.88 80 THR A CA 1
ATOM 567 C C . THR A 1 80 ? -16.119 2.761 10.158 1.00 92.88 80 THR A C 1
ATOM 569 O O . THR A 1 80 ? -16.291 1.543 10.106 1.00 92.88 80 THR A O 1
ATOM 572 N N . ASP A 1 81 ? -17.121 3.606 10.379 1.00 91.75 81 ASP A N 1
ATOM 573 C CA . ASP A 1 81 ? -18.511 3.160 10.477 1.00 91.75 81 ASP A CA 1
ATOM 574 C C . ASP A 1 81 ? -19.090 2.741 9.112 1.00 91.75 81 ASP A C 1
ATOM 576 O O . ASP A 1 81 ? -18.490 2.942 8.053 1.00 91.75 81 ASP A O 1
ATOM 580 N N . SER A 1 82 ? -20.289 2.155 9.124 1.00 90.38 82 SER A N 1
ATOM 581 C CA . SER A 1 82 ? -20.961 1.677 7.909 1.00 90.38 82 SER A CA 1
ATOM 582 C C . SER A 1 82 ? -21.361 2.784 6.923 1.00 90.38 82 SER A C 1
ATOM 584 O O . SER A 1 82 ? -21.739 2.478 5.793 1.00 90.38 82 SER A O 1
ATOM 586 N N . MET A 1 83 ? -21.339 4.047 7.353 1.00 88.00 83 MET A N 1
ATOM 587 C CA . MET A 1 83 ? -21.613 5.236 6.542 1.00 88.00 83 MET A CA 1
ATOM 588 C C . MET A 1 83 ? -20.321 5.888 6.017 1.00 88.00 83 MET A C 1
ATOM 590 O O . MET A 1 83 ? -20.398 6.853 5.259 1.00 88.00 83 MET A O 1
ATOM 594 N N . GLY A 1 84 ? -19.148 5.364 6.392 1.00 86.25 84 GLY A N 1
ATOM 595 C CA . GLY A 1 84 ? -17.834 5.881 6.012 1.00 86.25 84 GLY A CA 1
ATOM 596 C C . GLY A 1 84 ? -17.257 6.927 6.971 1.00 86.25 84 GLY A C 1
ATOM 597 O O . GLY A 1 84 ? -16.193 7.475 6.687 1.00 86.25 84 GLY A O 1
ATOM 598 N N . GLY A 1 85 ? -17.913 7.211 8.098 1.00 88.88 85 GLY A N 1
ATOM 599 C CA . GLY A 1 85 ? -17.371 8.089 9.131 1.00 88.88 85 GLY A CA 1
ATOM 600 C C . GLY A 1 85 ? -16.148 7.458 9.792 1.00 88.88 85 GLY A C 1
ATOM 601 O O . GLY A 1 85 ? -16.193 6.304 10.217 1.00 88.88 85 GLY A O 1
ATOM 602 N N . GLN A 1 86 ? -15.043 8.204 9.863 1.00 88.56 86 GLN A N 1
ATOM 603 C CA . GLN A 1 86 ? -13.778 7.720 10.414 1.00 88.56 86 GLN A CA 1
ATOM 604 C C . GLN A 1 86 ? -13.430 8.392 11.738 1.00 88.56 86 GLN A C 1
ATOM 606 O O . GLN A 1 86 ? -13.590 9.602 11.905 1.00 88.56 86 GLN A O 1
ATOM 611 N N . ARG A 1 87 ? -12.908 7.592 12.668 1.00 89.56 87 ARG A N 1
ATOM 612 C CA . ARG A 1 87 ? -12.380 8.030 13.962 1.00 89.56 87 ARG A CA 1
ATOM 613 C C . ARG A 1 87 ? -11.029 7.376 14.206 1.00 89.56 87 ARG A C 1
ATOM 615 O O . ARG A 1 87 ? -10.915 6.157 14.129 1.00 89.56 87 ARG A O 1
ATOM 622 N N . LEU A 1 88 ? -10.019 8.187 14.500 1.00 90.19 88 LEU A N 1
ATOM 623 C CA . LEU A 1 88 ? -8.672 7.731 14.824 1.00 90.19 88 LEU A CA 1
ATOM 624 C C . LEU A 1 88 ? -8.489 7.685 16.340 1.00 90.19 88 LEU A C 1
ATOM 626 O O . LEU A 1 88 ? -8.673 8.694 17.005 1.00 90.19 88 LEU A O 1
ATOM 630 N N . TYR A 1 89 ? -8.055 6.556 16.877 1.00 91.94 89 TYR A N 1
ATOM 631 C CA . TYR A 1 89 ? -7.683 6.395 18.277 1.00 91.94 89 TYR A CA 1
ATOM 632 C C . TYR A 1 89 ? -6.178 6.143 18.364 1.00 91.94 89 TYR A C 1
ATOM 634 O O . TYR A 1 89 ? -5.670 5.236 17.708 1.00 91.94 89 TYR A O 1
ATOM 642 N N . VAL A 1 90 ? -5.467 6.945 19.156 1.00 90.50 90 VAL A N 1
ATOM 643 C CA . VAL A 1 90 ? -4.002 6.880 19.314 1.00 90.50 90 VAL A CA 1
ATOM 644 C C . VAL A 1 90 ? -3.628 6.467 20.734 1.00 90.50 90 VAL A C 1
ATOM 646 O O . VAL A 1 90 ? -4.397 6.700 21.666 1.00 90.50 90 VAL A O 1
ATOM 649 N N . GLY A 1 91 ? -2.446 5.873 20.910 1.00 88.00 91 GLY A N 1
ATOM 650 C CA . GLY A 1 91 ? -1.983 5.423 22.228 1.00 88.00 91 GLY A CA 1
ATOM 651 C C . GLY A 1 91 ? -2.843 4.297 22.812 1.00 88.00 91 GLY A C 1
ATOM 652 O O . GLY A 1 91 ? -3.072 4.247 24.021 1.00 88.00 91 GLY A O 1
ATOM 653 N N . VAL A 1 92 ? -3.356 3.421 21.945 1.00 92.12 92 VAL A N 1
ATOM 654 C CA . VAL A 1 92 ? -4.189 2.285 22.348 1.00 92.12 92 VAL A CA 1
ATOM 655 C C . VAL A 1 92 ? -3.312 1.212 22.996 1.00 92.12 92 VAL A C 1
ATOM 657 O O . VAL A 1 92 ? -2.268 0.843 22.460 1.00 92.12 92 VAL A O 1
ATOM 660 N N . THR A 1 93 ? -3.742 0.699 24.145 1.00 93.62 93 THR A N 1
ATOM 661 C CA . THR A 1 93 ? -3.047 -0.315 24.944 1.00 93.62 93 THR A CA 1
ATOM 662 C C . THR A 1 93 ? -3.942 -1.528 25.194 1.00 93.62 93 THR A C 1
ATOM 664 O O . THR A 1 93 ? -5.154 -1.495 24.972 1.00 93.62 93 THR A O 1
ATOM 667 N N . THR A 1 94 ? -3.362 -2.623 25.685 1.00 93.38 94 THR A N 1
ATOM 668 C CA . THR A 1 94 ? -4.097 -3.849 26.037 1.00 93.38 94 THR A CA 1
ATOM 669 C C . THR A 1 94 ? -5.101 -3.651 27.173 1.00 93.38 94 THR A C 1
ATOM 671 O O . THR A 1 94 ? -6.022 -4.448 27.332 1.00 93.38 94 THR A O 1
ATOM 674 N N . GLU A 1 95 ? -4.965 -2.578 27.948 1.00 92.44 95 GLU A N 1
ATOM 675 C CA . GLU A 1 95 ? -5.854 -2.241 29.058 1.00 92.44 95 GLU A CA 1
ATOM 676 C C . GLU A 1 95 ? -7.056 -1.407 28.599 1.00 92.44 95 GLU A C 1
ATOM 678 O O . GLU A 1 95 ? -8.131 -1.531 29.183 1.00 92.44 95 GLU A O 1
ATOM 683 N N . ASN A 1 96 ? -6.891 -0.578 27.559 1.00 91.69 96 ASN A N 1
ATOM 684 C CA . ASN A 1 96 ? -7.908 0.378 27.107 1.00 91.69 96 ASN A CA 1
ATOM 685 C C . ASN A 1 96 ? -8.466 0.094 25.701 1.00 91.69 96 ASN A C 1
ATOM 687 O O . ASN A 1 96 ? -9.331 0.826 25.235 1.00 91.69 96 ASN A O 1
ATOM 691 N N . PHE A 1 97 ? -8.035 -0.973 25.015 1.00 92.88 97 PHE A N 1
ATOM 692 C CA . PHE A 1 97 ? -8.447 -1.234 23.627 1.00 92.88 97 PHE A CA 1
ATOM 693 C C . PHE A 1 97 ? -9.966 -1.304 23.423 1.00 92.88 97 PHE A C 1
ATOM 695 O O . PHE A 1 97 ? -10.443 -1.024 22.331 1.00 92.88 97 PHE A O 1
ATOM 702 N N . ARG A 1 98 ? -10.739 -1.670 24.454 1.00 92.69 98 ARG A N 1
ATOM 703 C CA . ARG A 1 98 ? -12.209 -1.725 24.381 1.00 92.69 98 ARG A CA 1
ATOM 704 C C . ARG A 1 98 ? -12.851 -0.343 24.288 1.00 92.69 98 ARG A C 1
ATOM 706 O O . ARG A 1 98 ? -13.981 -0.242 23.820 1.00 92.69 98 ARG A O 1
ATOM 713 N N . ASP A 1 99 ? -12.141 0.706 24.687 1.00 91.06 99 ASP A N 1
ATOM 714 C CA . ASP A 1 99 ? -12.646 2.075 24.634 1.00 91.06 99 ASP A CA 1
ATOM 715 C C . ASP A 1 99 ? -12.861 2.542 23.187 1.00 91.06 99 ASP A C 1
ATOM 717 O O . ASP A 1 99 ? -13.722 3.380 22.943 1.00 91.06 99 ASP A O 1
ATOM 721 N N . VAL A 1 100 ? -12.188 1.933 22.199 1.00 91.31 100 VAL A N 1
ATOM 722 C CA . VAL A 1 100 ? -12.410 2.230 20.768 1.00 91.31 100 VAL A CA 1
ATOM 723 C C . VAL A 1 100 ? -13.794 1.789 20.267 1.00 91.31 100 VAL A C 1
ATOM 725 O O . VAL A 1 100 ? -14.213 2.183 19.179 1.00 91.31 100 VAL A O 1
ATOM 728 N N . PHE A 1 101 ? -14.521 0.967 21.035 1.00 91.06 101 PHE A N 1
ATOM 729 C CA . PHE A 1 101 ? -15.887 0.548 20.706 1.00 91.06 101 PHE A CA 1
ATOM 730 C C . PHE A 1 101 ? -16.932 1.615 21.047 1.00 91.06 101 PHE A C 1
ATOM 732 O O . PHE A 1 101 ? -18.025 1.603 20.480 1.00 91.06 101 PHE A O 1
ATOM 739 N N . GLU A 1 102 ? -16.613 2.530 21.963 1.00 81.88 102 GLU A N 1
ATOM 740 C CA . GLU A 1 102 ? -17.533 3.543 22.468 1.00 81.88 102 GLU A CA 1
ATOM 741 C C . GLU A 1 102 ? -17.029 4.946 22.095 1.00 81.88 102 GLU A C 1
ATOM 743 O O . GLU A 1 102 ? -15.877 5.297 22.322 1.00 81.88 102 GLU A O 1
ATOM 748 N N . GLU A 1 103 ? -17.894 5.805 21.550 1.00 65.94 103 GLU A N 1
ATOM 749 C CA . GLU A 1 103 ? -17.507 7.178 21.167 1.00 65.94 103 GLU A CA 1
ATOM 750 C C . GLU A 1 103 ? -17.076 8.061 22.351 1.00 65.94 103 GLU A C 1
ATOM 752 O O . GLU A 1 103 ? -16.434 9.088 22.150 1.00 65.94 103 GLU A O 1
ATOM 757 N N . SER A 1 104 ? -17.422 7.685 23.585 1.00 55.62 104 SER A N 1
ATOM 758 C CA . SER A 1 104 ? -17.409 8.580 24.747 1.00 55.62 104 SER A CA 1
ATOM 759 C C . SER A 1 104 ? -16.395 8.241 25.848 1.00 55.62 104 SER A C 1
ATOM 761 O O . SER A 1 104 ? -16.395 8.920 26.876 1.00 55.62 104 SER A O 1
ATOM 763 N N . LYS A 1 105 ? -15.548 7.211 25.697 1.00 52.62 105 LYS A N 1
ATOM 764 C CA . LYS A 1 105 ? -14.665 6.727 26.781 1.00 52.62 105 LYS A CA 1
ATOM 765 C C . LYS A 1 105 ? -13.178 7.029 26.571 1.00 52.62 105 LYS A C 1
ATOM 767 O O . LYS A 1 105 ? -12.361 6.147 26.373 1.00 52.62 105 LYS A O 1
ATOM 772 N N . GLY A 1 106 ? -12.802 8.297 26.713 1.00 49.88 106 GLY A N 1
ATOM 773 C CA . GLY A 1 106 ? -11.446 8.676 27.144 1.00 49.88 106 GLY A CA 1
ATOM 774 C C . GLY A 1 106 ? -10.322 8.653 26.100 1.00 49.88 106 GLY A C 1
ATOM 775 O O . GLY A 1 106 ? -9.362 9.401 26.272 1.00 49.88 106 GLY A O 1
ATOM 776 N N . LEU A 1 107 ? -10.432 7.898 25.005 1.00 59.62 107 LEU A N 1
ATOM 777 C CA . LEU A 1 107 ? -9.523 8.052 23.868 1.00 59.62 107 LEU A CA 1
ATOM 778 C C . LEU A 1 107 ? -10.018 9.199 22.974 1.00 59.62 107 LEU A C 1
ATOM 780 O O . LEU A 1 107 ? -11.116 9.152 22.421 1.00 59.62 107 LEU A O 1
ATOM 784 N N . VAL A 1 108 ? -9.221 10.263 22.871 1.00 55.84 108 VAL A N 1
ATOM 785 C CA . VAL A 1 108 ? -9.543 11.433 22.045 1.00 55.84 108 VAL A CA 1
ATOM 786 C C . VAL A 1 108 ? -9.364 11.052 20.575 1.00 55.84 108 VAL A C 1
ATOM 788 O O . VAL A 1 108 ? -8.297 10.532 20.237 1.00 55.84 108 VAL A O 1
ATOM 791 N N . PRO A 1 109 ? -10.349 11.326 19.696 1.00 60.00 109 PRO A N 1
ATOM 792 C CA . PRO A 1 109 ? -10.141 11.231 18.262 1.00 60.00 109 PRO A CA 1
ATOM 793 C C . PRO A 1 109 ? -8.894 12.030 17.866 1.00 60.00 109 PRO A C 1
ATOM 795 O O . PRO A 1 109 ? -8.848 13.244 18.066 1.00 60.00 109 PRO A O 1
ATOM 798 N N . GLY A 1 110 ? -7.863 11.356 17.364 1.00 57.22 110 GLY A N 1
ATOM 799 C CA . GLY A 1 110 ? -6.668 12.018 16.860 1.00 57.22 110 GLY A CA 1
ATOM 800 C C . GLY A 1 110 ? -7.018 12.858 15.634 1.00 57.22 110 GLY A C 1
ATOM 801 O O . GLY A 1 110 ? -7.735 12.396 14.749 1.00 57.22 110 GLY A O 1
ATOM 802 N N . ASP A 1 111 ? -6.501 14.082 15.565 1.00 58.78 111 ASP A N 1
ATOM 803 C CA . ASP A 1 111 ? -6.365 14.783 14.289 1.00 58.78 111 ASP A CA 1
ATOM 804 C C . ASP A 1 111 ? -5.079 14.268 13.623 1.00 58.78 111 ASP A C 1
ATOM 806 O O . ASP A 1 111 ? -4.080 14.022 14.306 1.00 58.78 111 ASP A O 1
ATOM 810 N N . SER A 1 112 ? -5.060 14.146 12.295 1.00 63.00 112 SER A N 1
ATOM 811 C CA . SER A 1 112 ? -3.832 13.823 11.556 1.00 63.00 112 SER A CA 1
ATOM 812 C C . SER A 1 112 ? -3.396 14.973 10.635 1.00 63.00 112 SER A C 1
ATOM 814 O O . SER A 1 112 ? -3.251 14.778 9.423 1.00 63.00 112 SER A O 1
ATOM 816 N N . PRO A 1 113 ? -3.084 16.179 11.171 1.00 78.12 113 PRO A N 1
ATOM 817 C CA . PRO A 1 113 ? -2.474 17.247 10.375 1.00 78.12 113 PRO A CA 1
ATOM 818 C C . PRO A 1 113 ? -1.181 16.793 9.696 1.00 78.12 113 PRO A C 1
ATOM 820 O O . PRO A 1 113 ? -0.793 17.342 8.666 1.00 78.12 113 PRO A O 1
ATOM 823 N N . PHE A 1 114 ? -0.526 15.778 10.274 1.00 85.00 114 PHE A N 1
ATOM 824 C CA . PHE A 1 114 ? 0.675 15.150 9.747 1.00 85.00 114 PHE A CA 1
ATOM 825 C C . PHE A 1 114 ? 0.498 14.671 8.301 1.00 85.00 114 PHE A C 1
ATOM 827 O O . PHE A 1 114 ? 1.399 14.873 7.485 1.00 85.00 114 PHE A O 1
ATOM 834 N N . LEU A 1 115 ? -0.652 14.075 7.967 1.00 86.25 115 LEU A N 1
ATOM 835 C CA . LEU A 1 115 ? -0.917 13.527 6.634 1.00 86.25 115 LEU A CA 1
ATOM 836 C C . LEU A 1 115 ? -1.560 14.544 5.678 1.00 86.25 115 LEU A C 1
ATOM 838 O O . LEU A 1 115 ? -1.368 14.430 4.469 1.00 86.25 115 LEU A O 1
ATOM 842 N N . ASN A 1 116 ? -2.260 15.559 6.195 1.00 86.06 116 ASN A N 1
ATOM 843 C CA . ASN A 1 116 ? -3.092 16.477 5.398 1.00 86.06 116 ASN A CA 1
ATOM 844 C C . ASN A 1 116 ? -2.338 17.236 4.290 1.00 86.06 116 ASN A C 1
ATOM 846 O O . ASN A 1 116 ? -2.929 17.574 3.268 1.00 86.06 116 ASN A O 1
ATOM 850 N N . ASN A 1 117 ? -1.040 17.495 4.469 1.00 87.88 117 ASN A N 1
ATOM 851 C CA . ASN A 1 117 ? -0.214 18.232 3.503 1.00 87.88 117 ASN A CA 1
ATOM 852 C C . ASN A 1 117 ? 0.718 17.326 2.677 1.00 87.88 117 ASN A C 1
ATOM 854 O O . ASN A 1 117 ? 1.691 17.807 2.094 1.00 87.88 117 ASN A O 1
ATOM 858 N N . GLN A 1 118 ? 0.461 16.015 2.640 1.00 90.06 118 GLN A N 1
ATOM 859 C CA . GLN A 1 118 ? 1.278 15.054 1.901 1.00 90.06 1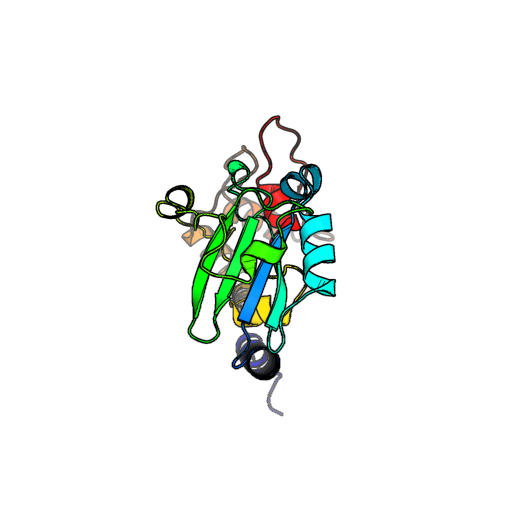18 GLN A CA 1
ATOM 860 C C . GLN A 1 118 ? 0.600 14.617 0.601 1.00 90.06 118 GLN A C 1
ATOM 862 O O . GLN A 1 118 ? -0.582 14.291 0.572 1.00 90.06 118 GLN A O 1
ATOM 867 N N . HIS A 1 119 ? 1.379 14.520 -0.477 1.00 91.44 119 HIS A N 1
ATOM 868 C CA . HIS A 1 119 ? 0.947 13.868 -1.712 1.00 91.44 119 HIS A CA 1
ATOM 869 C C . HIS A 1 119 ? 1.536 12.455 -1.782 1.00 91.44 119 HIS A C 1
ATOM 871 O O . HIS A 1 119 ? 2.698 12.255 -2.149 1.00 91.44 119 HIS A O 1
ATOM 877 N N . ARG A 1 120 ? 0.738 11.464 -1.379 1.00 90.12 120 ARG A N 1
ATOM 878 C CA . ARG A 1 120 ? 1.172 10.072 -1.212 1.00 90.12 120 ARG A CA 1
ATOM 879 C C . ARG A 1 120 ? 0.936 9.277 -2.493 1.00 90.12 120 ARG A C 1
ATOM 881 O O . ARG A 1 120 ? -0.120 8.691 -2.657 1.00 90.12 120 ARG A O 1
ATOM 888 N N . VAL A 1 121 ? 1.925 9.262 -3.388 1.00 91.19 121 VAL A N 1
ATOM 889 C CA . VAL A 1 121 ? 1.847 8.488 -4.644 1.00 91.19 121 VAL A CA 1
ATOM 890 C C . VAL A 1 121 ? 2.197 7.022 -4.415 1.00 91.19 121 VAL A C 1
ATOM 892 O O . VAL A 1 121 ? 1.392 6.145 -4.684 1.00 91.19 121 VAL A O 1
ATOM 895 N N . VAL A 1 122 ? 3.406 6.749 -3.910 1.00 91.31 122 VAL A N 1
ATOM 896 C CA . VAL A 1 122 ? 3.870 5.366 -3.698 1.00 91.31 122 VAL A CA 1
ATOM 897 C C . VAL A 1 122 ? 3.191 4.755 -2.481 1.00 91.31 122 VAL A C 1
ATOM 899 O O . VAL A 1 122 ? 2.775 3.616 -2.540 1.00 91.31 122 VAL A O 1
ATOM 902 N N . LEU A 1 123 ? 3.029 5.529 -1.407 1.00 90.88 123 LEU A N 1
ATOM 903 C CA . LEU A 1 123 ? 2.413 5.081 -0.153 1.00 90.88 123 LEU A CA 1
ATOM 904 C C . LEU A 1 123 ? 0.882 5.211 -0.167 1.00 90.88 123 LEU A C 1
ATOM 906 O O . LEU A 1 123 ? 0.272 5.363 0.895 1.00 90.88 123 LEU A O 1
ATOM 910 N N . GLN A 1 124 ? 0.263 5.271 -1.349 1.00 88.12 124 GLN A N 1
ATOM 911 C CA . GLN A 1 124 ? -1.189 5.326 -1.475 1.00 88.12 124 GLN A CA 1
ATOM 912 C C . GLN A 1 124 ? -1.767 3.990 -0.998 1.00 88.12 124 GLN A C 1
ATOM 914 O O . GLN A 1 124 ? -1.477 2.959 -1.589 1.00 88.12 124 GLN A O 1
ATOM 919 N N . GLY A 1 125 ? -2.566 4.010 0.070 1.00 87.44 125 GLY A N 1
ATOM 920 C CA . GLY A 1 125 ? -3.159 2.806 0.664 1.00 87.44 125 GLY A CA 1
ATOM 921 C C . GLY A 1 125 ? -2.515 2.348 1.977 1.00 87.44 125 GLY A C 1
ATOM 922 O O . GLY A 1 125 ? -3.212 1.747 2.792 1.00 87.44 125 GLY A O 1
ATOM 923 N N . CYS A 1 126 ? -1.250 2.698 2.267 1.00 90.44 126 CYS A N 1
ATOM 924 C CA . CYS A 1 126 ? -0.669 2.367 3.578 1.00 90.44 126 CYS A CA 1
ATOM 925 C C . CYS A 1 126 ? -1.475 3.041 4.698 1.00 90.44 126 CYS A C 1
ATOM 927 O O . CYS A 1 126 ? -1.783 4.236 4.611 1.00 90.44 126 CYS A O 1
ATOM 929 N N . GLY A 1 127 ? -1.775 2.304 5.761 1.00 90.81 127 GLY A N 1
ATOM 930 C CA . GLY A 1 127 ? -2.634 2.764 6.852 1.00 90.81 127 GLY A CA 1
ATOM 931 C C . GLY A 1 127 ? -4.100 2.383 6.725 1.00 90.81 127 GLY A C 1
ATOM 932 O O . GLY A 1 127 ? -4.824 2.477 7.715 1.00 90.81 127 GLY A O 1
ATOM 933 N N . ASP A 1 128 ? -4.527 1.972 5.532 1.00 89.81 128 ASP A N 1
ATOM 934 C CA . ASP A 1 128 ? -5.924 1.670 5.222 1.00 89.81 128 ASP A CA 1
ATOM 935 C C . ASP A 1 128 ? -6.103 0.252 4.674 1.00 89.81 128 ASP A C 1
ATOM 937 O O . ASP A 1 128 ? -7.041 -0.433 5.082 1.00 89.81 128 ASP A O 1
ATOM 941 N N . LEU A 1 129 ? -5.193 -0.180 3.793 1.00 89.31 129 LEU A N 1
ATOM 942 C CA . LEU A 1 129 ? -5.254 -1.479 3.133 1.00 89.31 129 LEU A CA 1
ATOM 943 C C . LEU A 1 129 ? -4.539 -2.575 3.929 1.00 89.31 129 LEU A C 1
ATOM 945 O O . LEU A 1 129 ? -3.455 -2.354 4.478 1.00 89.31 129 LEU A O 1
ATOM 949 N N . GLU A 1 130 ? -5.111 -3.773 3.914 1.00 92.12 130 GLU A N 1
ATOM 950 C CA . GLU A 1 130 ? -4.447 -5.006 4.320 1.00 92.12 130 GLU A CA 1
ATOM 951 C C . GLU A 1 130 ? -3.530 -5.494 3.196 1.00 92.12 130 GLU A C 1
ATOM 953 O O . GLU A 1 130 ? -3.984 -5.995 2.171 1.00 92.12 130 GLU A O 1
ATOM 958 N N . ALA A 1 131 ? -2.215 -5.381 3.406 1.00 85.81 131 ALA A N 1
ATOM 959 C CA . ALA A 1 131 ? -1.186 -5.658 2.393 1.00 85.81 131 ALA A CA 1
ATOM 960 C C . ALA A 1 131 ? -1.196 -7.106 1.853 1.00 85.81 131 ALA A C 1
ATOM 962 O O . ALA A 1 131 ? -0.584 -7.412 0.833 1.00 85.81 131 ALA A O 1
ATOM 963 N N . THR A 1 132 ? -1.887 -8.027 2.533 1.00 89.62 132 THR A N 1
ATOM 964 C CA . THR A 1 132 ? -2.015 -9.428 2.097 1.00 89.62 132 THR A CA 1
ATOM 965 C C . THR A 1 132 ? -3.356 -9.747 1.430 1.00 89.62 132 THR A C 1
ATOM 967 O O . THR A 1 132 ? -3.518 -10.849 0.897 1.00 89.62 132 THR A O 1
ATOM 970 N N . ASP A 1 133 ? -4.299 -8.797 1.394 1.00 93.44 133 ASP A N 1
ATOM 971 C CA . ASP A 1 133 ? -5.585 -8.945 0.711 1.00 93.44 133 ASP A CA 1
ATOM 972 C C . ASP A 1 133 ? -5.481 -8.453 -0.743 1.00 93.44 133 ASP A C 1
ATOM 974 O O . ASP A 1 133 ? -5.521 -7.262 -1.064 1.00 93.44 133 ASP A O 1
ATOM 978 N N . VAL A 1 134 ? -5.375 -9.412 -1.664 1.00 94.19 134 VAL A N 1
ATOM 979 C CA . VAL A 1 134 ? -5.299 -9.124 -3.100 1.00 94.19 134 VAL A CA 1
ATOM 980 C C . VAL A 1 134 ? -6.558 -8.438 -3.637 1.00 94.19 134 VAL A C 1
ATOM 982 O O . VAL A 1 134 ? -6.462 -7.672 -4.598 1.00 94.19 134 VAL A O 1
ATOM 985 N N . ASP A 1 135 ? -7.732 -8.691 -3.050 1.00 95.56 135 ASP A N 1
ATOM 986 C CA . ASP A 1 135 ? -8.977 -8.086 -3.515 1.00 95.56 135 ASP A CA 1
ATOM 987 C C . ASP A 1 135 ? -9.001 -6.596 -3.186 1.00 95.56 135 ASP A C 1
ATOM 989 O O . ASP A 1 135 ? -9.406 -5.798 -4.037 1.00 95.56 135 ASP A O 1
ATOM 993 N N . GLU A 1 136 ? -8.522 -6.207 -2.000 1.00 93.12 136 GLU A N 1
ATOM 994 C CA . GLU A 1 136 ? -8.337 -4.798 -1.643 1.00 93.12 136 GLU A CA 1
ATOM 995 C C . GLU A 1 136 ? -7.375 -4.096 -2.601 1.00 93.12 136 GLU A C 1
ATOM 997 O O . GLU A 1 136 ? -7.703 -3.035 -3.142 1.00 93.12 136 GLU A O 1
ATOM 1002 N N . TYR A 1 137 ? -6.225 -4.719 -2.874 1.00 93.88 137 TYR A N 1
ATOM 1003 C CA . TYR A 1 137 ? -5.240 -4.168 -3.801 1.00 93.88 137 TYR A CA 1
ATOM 1004 C C . TYR A 1 137 ? -5.839 -3.969 -5.202 1.00 93.88 137 TYR A C 1
ATOM 1006 O O . TYR A 1 137 ? -5.726 -2.891 -5.788 1.00 93.88 137 TYR A O 1
ATOM 1014 N N . LEU A 1 138 ? -6.554 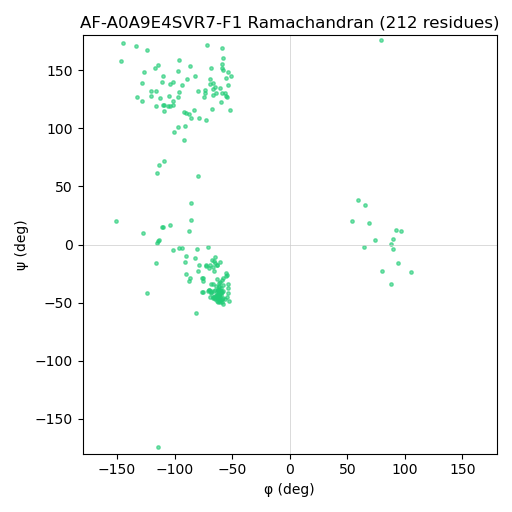-4.970 -5.727 1.00 95.25 138 LEU A N 1
ATOM 1015 C CA . LEU A 1 138 ? -7.246 -4.898 -7.019 1.00 95.25 138 LEU A CA 1
ATOM 1016 C C . LEU A 1 138 ? -8.332 -3.813 -7.044 1.00 95.25 138 LEU A C 1
ATOM 1018 O O . LEU A 1 138 ? -8.417 -3.038 -8.003 1.00 95.25 138 LEU A O 1
ATOM 1022 N N . ALA A 1 139 ? -9.160 -3.733 -6.001 1.00 92.88 139 ALA A N 1
ATOM 1023 C CA . ALA A 1 139 ? -10.217 -2.732 -5.891 1.00 92.88 139 ALA A CA 1
ATOM 1024 C C . ALA A 1 139 ? -9.645 -1.305 -5.871 1.00 92.88 139 ALA A C 1
ATOM 1026 O O . ALA A 1 139 ? -10.213 -0.417 -6.515 1.00 92.88 139 ALA A O 1
ATOM 1027 N N . GLY A 1 140 ? -8.485 -1.121 -5.232 1.00 89.56 140 GLY A N 1
ATOM 1028 C CA . GLY A 1 140 ? -7.710 0.120 -5.206 1.00 89.56 140 GLY A CA 1
ATOM 1029 C C . GLY A 1 140 ? -7.012 0.493 -6.522 1.00 89.56 140 GLY A C 1
ATOM 1030 O O . GLY A 1 140 ? -6.400 1.554 -6.595 1.00 89.56 140 GLY A O 1
ATOM 1031 N N . GLY A 1 141 ? -7.111 -0.328 -7.577 1.00 91.94 141 GLY A N 1
ATOM 1032 C CA . GLY A 1 141 ? -6.431 -0.088 -8.862 1.00 91.94 141 GLY A CA 1
ATOM 1033 C C . GLY A 1 141 ? -5.051 -0.740 -8.980 1.00 91.94 141 GLY A C 1
ATOM 1034 O O . GLY A 1 141 ? -4.303 -0.461 -9.920 1.00 91.94 141 GLY A O 1
ATOM 1035 N N . GLY A 1 142 ? -4.717 -1.644 -8.062 1.00 93.31 142 GLY A N 1
ATOM 1036 C CA . GLY A 1 142 ? -3.567 -2.526 -8.170 1.00 93.31 142 GLY A CA 1
ATOM 1037 C C . GLY A 1 142 ? -3.533 -3.262 -9.509 1.00 93.31 142 GLY A C 1
ATOM 1038 O O . GLY A 1 142 ? -4.564 -3.603 -10.092 1.00 93.31 142 GLY A O 1
ATOM 1039 N N . TYR A 1 143 ? -2.323 -3.483 -10.019 1.00 95.56 143 TYR A N 1
ATOM 1040 C CA . TYR A 1 143 ? -2.042 -4.085 -11.329 1.00 95.56 143 TYR A CA 1
ATOM 1041 C C . TYR A 1 143 ? -2.500 -3.309 -12.575 1.00 95.56 143 TYR A C 1
ATOM 1043 O O . TYR A 1 143 ? -2.155 -3.733 -13.677 1.00 95.56 143 TYR A O 1
ATOM 1051 N N . GLU A 1 144 ? -3.171 -2.156 -12.474 1.00 95.00 144 GLU A N 1
ATOM 1052 C CA . GLU A 1 144 ? -3.572 -1.387 -13.668 1.00 95.00 144 GLU A CA 1
ATOM 1053 C C . GLU A 1 144 ? -2.369 -0.968 -14.524 1.00 95.00 144 GLU A C 1
ATOM 1055 O O . GLU A 1 144 ? -2.390 -1.110 -15.748 1.00 95.00 144 GLU A O 1
ATOM 1060 N N . GLY A 1 145 ? -1.280 -0.529 -13.885 1.00 94.56 145 GLY A N 1
ATOM 1061 C CA . GLY A 1 145 ? -0.024 -0.229 -14.577 1.00 94.56 145 GLY A CA 1
ATOM 1062 C C . GLY A 1 145 ? 0.584 -1.456 -15.266 1.00 94.56 145 GLY A C 1
ATOM 1063 O O . GLY A 1 145 ? 1.053 -1.352 -16.397 1.00 94.56 145 GLY A O 1
ATOM 1064 N N . LEU A 1 146 ? 0.513 -2.632 -14.627 1.00 95.81 146 LEU A N 1
ATOM 1065 C CA . LEU A 1 146 ? 0.992 -3.889 -15.210 1.00 95.81 146 LEU A CA 1
ATOM 1066 C C . LEU A 1 146 ? 0.149 -4.293 -16.424 1.00 95.81 146 LEU A C 1
ATOM 1068 O O . LEU A 1 146 ? 0.702 -4.640 -17.462 1.00 95.81 146 LEU A O 1
ATOM 1072 N N . ALA A 1 147 ? -1.178 -4.216 -16.323 1.00 96.00 147 ALA A N 1
ATOM 1073 C CA . ALA A 1 147 ? -2.071 -4.545 -17.429 1.00 96.00 147 ALA A CA 1
ATOM 1074 C C . ALA A 1 147 ? -1.855 -3.621 -18.636 1.00 96.00 147 ALA A C 1
ATOM 1076 O O . ALA A 1 147 ? -1.842 -4.102 -19.772 1.00 96.00 147 ALA A O 1
ATOM 1077 N N . ARG A 1 148 ? -1.622 -2.318 -18.411 1.00 94.81 148 ARG A N 1
ATOM 1078 C CA . ARG A 1 148 ? -1.236 -1.388 -19.485 1.00 94.81 148 ARG A CA 1
ATOM 1079 C C . ARG A 1 148 ? 0.107 -1.770 -20.104 1.00 94.81 148 ARG A C 1
ATOM 1081 O O . ARG A 1 148 ? 0.183 -1.898 -21.321 1.00 94.81 148 ARG A O 1
ATOM 1088 N N . ALA A 1 149 ? 1.125 -2.030 -19.284 1.00 95.31 149 ALA A N 1
ATOM 1089 C CA . ALA A 1 149 ? 2.453 -2.412 -19.762 1.00 95.31 149 ALA A CA 1
ATOM 1090 C C . ALA A 1 149 ? 2.438 -3.710 -20.590 1.00 95.31 149 ALA A C 1
ATOM 1092 O O . ALA A 1 149 ? 3.115 -3.793 -21.609 1.00 95.31 149 ALA A O 1
ATOM 1093 N N . LEU A 1 150 ? 1.635 -4.702 -20.192 1.00 95.06 150 LEU A N 1
ATOM 1094 C CA . LEU A 1 150 ? 1.467 -5.965 -20.923 1.00 95.06 150 LEU A CA 1
ATOM 1095 C C . LEU A 1 150 ? 0.647 -5.829 -22.213 1.00 95.06 150 LEU A C 1
ATOM 1097 O O . LEU A 1 150 ? 0.693 -6.722 -23.055 1.00 95.06 150 LEU A O 1
ATOM 1101 N N . SER A 1 151 ? -0.119 -4.747 -22.356 1.00 92.94 151 SER A N 1
ATOM 1102 C CA . SER A 1 151 ? -0.914 -4.470 -23.558 1.00 92.94 151 SER A CA 1
ATOM 1103 C C . SER A 1 151 ? -0.139 -3.664 -24.608 1.00 92.94 151 SER A C 1
ATOM 1105 O O . SER A 1 151 ? -0.621 -3.524 -25.730 1.00 92.94 151 SER A O 1
ATOM 1107 N N . GLY A 1 152 ? 1.037 -3.141 -24.250 1.00 90.69 152 GLY A N 1
ATOM 1108 C CA . GLY A 1 152 ? 1.926 -2.386 -25.131 1.00 90.69 152 GLY A CA 1
ATOM 1109 C C . GLY A 1 152 ? 3.259 -3.088 -25.390 1.00 90.69 152 GLY A C 1
ATOM 1110 O O . GLY A 1 152 ? 3.508 -4.224 -24.982 1.00 90.69 152 GLY A O 1
ATOM 1111 N N . SER A 1 153 ? 4.138 -2.385 -26.089 1.00 95.62 153 SER A N 1
ATOM 1112 C CA . SER A 1 153 ? 5.521 -2.780 -26.340 1.00 95.62 153 SER A CA 1
ATOM 1113 C C . SER A 1 153 ? 6.456 -2.340 -25.201 1.00 95.62 153 SER A C 1
ATOM 1115 O O . SER A 1 153 ? 6.207 -1.330 -24.534 1.00 95.62 153 SER A O 1
ATOM 1117 N N . PRO A 1 154 ? 7.586 -3.041 -24.986 1.00 94.81 154 PRO A N 1
ATOM 1118 C CA . PRO A 1 154 ? 8.618 -2.594 -24.049 1.00 94.81 154 PRO A CA 1
ATOM 1119 C C . PRO A 1 154 ? 9.112 -1.164 -24.319 1.00 94.81 154 PRO A C 1
ATOM 1121 O O . PRO A 1 154 ? 9.455 -0.436 -23.389 1.00 94.81 154 PRO A O 1
ATOM 1124 N N . GLU A 1 155 ? 9.155 -0.759 -25.587 1.00 96.19 155 GLU A N 1
ATOM 1125 C CA . GLU A 1 155 ? 9.604 0.562 -26.016 1.00 96.19 155 GLU A CA 1
ATOM 1126 C C . GLU A 1 155 ? 8.606 1.663 -25.611 1.00 96.19 155 GLU A C 1
ATOM 1128 O O . GLU A 1 155 ? 9.025 2.712 -25.123 1.00 96.19 155 GLU A O 1
ATOM 1133 N N . GLU A 1 156 ? 7.298 1.404 -25.709 1.00 97.19 156 GLU A N 1
ATOM 1134 C CA . GLU A 1 156 ? 6.254 2.312 -25.206 1.00 97.19 156 GLU A CA 1
ATOM 1135 C C . GLU A 1 156 ? 6.332 2.480 -23.684 1.00 97.19 156 GLU A C 1
ATOM 1137 O O . GLU A 1 156 ? 6.276 3.605 -23.189 1.00 97.19 156 GLU A O 1
ATOM 1142 N N . VAL A 1 157 ? 6.555 1.389 -22.940 1.00 97.12 157 VAL A N 1
ATOM 1143 C CA . VAL A 1 157 ? 6.742 1.440 -21.476 1.00 97.12 157 VAL A CA 1
ATOM 1144 C C . VAL A 1 157 ? 7.945 2.312 -21.104 1.00 97.12 157 VAL A C 1
ATOM 1146 O O . VAL A 1 157 ? 7.884 3.125 -20.180 1.00 97.12 157 VAL A O 1
ATOM 1149 N N . ILE A 1 158 ? 9.056 2.165 -21.828 1.00 98.00 158 ILE A N 1
ATOM 1150 C CA . ILE A 1 158 ? 10.264 2.966 -21.615 1.00 98.00 158 ILE A CA 1
ATOM 1151 C C . ILE A 1 158 ? 10.002 4.453 -21.884 1.00 98.00 158 ILE A C 1
ATOM 1153 O O . ILE A 1 158 ? 10.454 5.294 -21.100 1.00 98.00 158 ILE A O 1
ATOM 1157 N N . GLU A 1 159 ? 9.296 4.794 -22.964 1.00 98.19 159 GLU A N 1
ATOM 1158 C CA . GLU A 1 159 ? 8.978 6.190 -23.275 1.00 98.19 159 GLU A CA 1
ATOM 1159 C C . GLU A 1 159 ? 7.982 6.796 -22.273 1.00 98.19 159 GLU A C 1
ATOM 1161 O O . GLU A 1 159 ? 8.157 7.954 -21.896 1.00 98.19 159 GLU A O 1
ATOM 1166 N N . GLU A 1 160 ? 7.024 6.029 -21.739 1.00 97.62 160 GLU A N 1
ATOM 1167 C CA . GLU A 1 160 ? 6.153 6.484 -20.641 1.00 97.62 160 GLU A CA 1
ATOM 1168 C C . GLU A 1 160 ? 6.972 6.814 -19.379 1.00 97.62 160 GLU A C 1
ATOM 1170 O O . GLU A 1 160 ? 6.850 7.903 -18.805 1.00 97.62 160 GLU A O 1
ATOM 1175 N N . VAL A 1 161 ? 7.899 5.932 -18.982 1.00 97.62 161 VAL A N 1
ATOM 1176 C CA . VAL A 1 161 ? 8.790 6.187 -17.835 1.00 97.62 161 VAL A CA 1
ATOM 1177 C C . VAL A 1 161 ? 9.715 7.375 -18.095 1.00 97.62 161 VAL A C 1
ATOM 1179 O O . VAL A 1 161 ? 9.985 8.160 -17.183 1.00 97.62 161 VAL A O 1
ATOM 1182 N N . LYS A 1 162 ? 10.174 7.569 -19.331 1.00 98.25 162 LYS A N 1
ATOM 1183 C CA . LYS A 1 162 ? 10.980 8.733 -19.717 1.00 98.25 162 LYS A CA 1
ATOM 1184 C C . LYS A 1 162 ? 10.179 10.029 -19.625 1.00 98.25 162 LYS A C 1
ATOM 1186 O O . LYS A 1 162 ? 10.680 10.994 -19.050 1.00 98.25 162 LYS A O 1
ATOM 1191 N N . ALA A 1 163 ? 8.944 10.032 -20.126 1.00 98.31 163 ALA A N 1
ATOM 1192 C CA . ALA A 1 163 ? 8.029 11.167 -20.053 1.00 98.31 163 ALA A CA 1
ATOM 1193 C C . ALA A 1 163 ? 7.688 11.543 -18.601 1.00 98.31 163 ALA A C 1
ATOM 1195 O O . ALA A 1 163 ? 7.568 12.725 -18.291 1.00 98.31 163 ALA A O 1
ATOM 1196 N N . SER A 1 164 ? 7.623 10.562 -17.691 1.00 97.44 164 SER A N 1
ATOM 1197 C CA . SER A 1 164 ? 7.416 10.810 -16.254 1.00 97.44 164 SER A CA 1
ATOM 1198 C C . SER A 1 164 ? 8.588 11.530 -15.565 1.00 97.44 164 SER A C 1
ATOM 1200 O O . SER A 1 164 ? 8.437 12.064 -14.467 1.00 97.44 164 SER A O 1
ATOM 1202 N N . GLY A 1 165 ? 9.783 11.514 -16.170 1.00 97.75 165 GLY A N 1
ATOM 1203 C CA . GLY A 1 165 ? 10.995 12.065 -15.567 1.00 97.75 165 GLY A CA 1
ATOM 1204 C C . GLY A 1 165 ? 11.515 11.277 -14.356 1.00 97.75 165 GLY A C 1
ATOM 1205 O O . GLY A 1 165 ? 12.302 11.821 -13.576 1.00 97.75 165 GLY A O 1
ATOM 1206 N N . LEU A 1 166 ? 11.098 10.015 -14.173 1.00 97.81 166 LEU A N 1
ATOM 1207 C CA . LEU A 1 166 ? 11.480 9.199 -13.019 1.00 97.81 166 LEU A CA 1
ATOM 1208 C C . LEU A 1 166 ? 13.004 9.032 -12.906 1.00 97.81 166 LEU A C 1
ATOM 1210 O O . LEU A 1 166 ? 13.707 8.629 -13.840 1.00 97.81 166 LEU A O 1
ATOM 1214 N N . ARG A 1 167 ? 13.511 9.296 -11.701 1.00 97.94 167 ARG A N 1
ATOM 1215 C CA . ARG A 1 167 ? 14.918 9.140 -11.318 1.00 97.94 167 ARG A CA 1
ATOM 1216 C C . ARG A 1 167 ? 15.059 8.094 -10.222 1.00 97.94 167 ARG A C 1
ATOM 1218 O O . ARG A 1 167 ? 14.143 7.903 -9.424 1.00 97.94 167 ARG A O 1
ATOM 1225 N N . GLY A 1 168 ? 16.218 7.439 -10.177 1.00 96.44 168 GLY A N 1
ATOM 1226 C CA . GLY A 1 168 ? 16.539 6.451 -9.151 1.00 96.44 168 GLY A CA 1
ATOM 1227 C C . GLY A 1 168 ? 16.421 7.039 -7.744 1.00 96.44 168 GLY A C 1
ATOM 1228 O O . GLY A 1 168 ? 16.976 8.101 -7.466 1.00 96.44 168 GLY A O 1
ATOM 1229 N N . ARG A 1 169 ? 15.700 6.340 -6.861 1.00 94.69 169 ARG A N 1
ATOM 1230 C CA . ARG A 1 169 ? 15.418 6.784 -5.484 1.00 94.69 169 ARG A CA 1
ATOM 1231 C C . ARG A 1 169 ? 16.401 6.262 -4.432 1.00 94.69 169 ARG A C 1
ATOM 1233 O O . ARG A 1 169 ? 16.332 6.696 -3.293 1.00 94.69 169 ARG A O 1
ATOM 1240 N N . GLY A 1 170 ? 17.367 5.432 -4.829 1.00 91.00 170 GLY A N 1
ATOM 1241 C CA . GLY A 1 170 ? 18.478 4.970 -3.983 1.00 91.00 170 GLY A CA 1
ATOM 1242 C C . GLY A 1 170 ? 19.680 5.925 -3.950 1.00 91.00 170 GLY A C 1
ATOM 1243 O O . GLY A 1 170 ? 20.814 5.479 -4.017 1.00 91.00 170 GLY A O 1
ATOM 1244 N N . GLY A 1 171 ? 19.461 7.243 -3.993 1.00 90.94 171 GLY A N 1
ATOM 1245 C CA . GLY A 1 171 ? 20.524 8.251 -3.821 1.00 90.94 171 GLY A CA 1
ATOM 124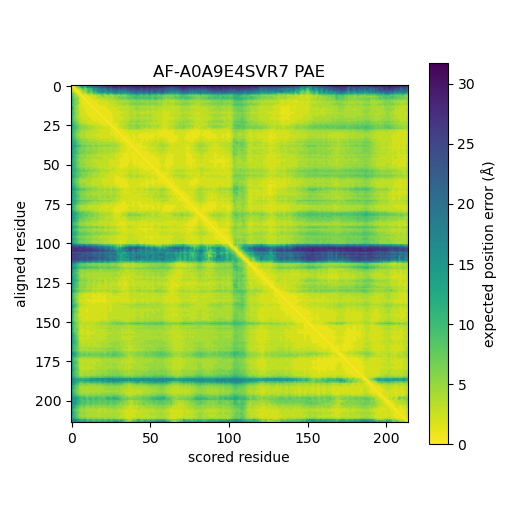6 C C . GLY A 1 171 ? 21.286 8.690 -5.082 1.00 90.94 171 GLY A C 1
ATOM 1247 O O . GLY A 1 171 ? 21.609 9.866 -5.204 1.00 90.94 171 GLY A O 1
ATOM 1248 N N . ALA A 1 172 ? 21.512 7.817 -6.070 1.00 92.81 172 ALA A N 1
ATOM 1249 C CA . ALA A 1 172 ? 22.268 8.191 -7.281 1.00 92.81 172 ALA A CA 1
ATOM 1250 C C . ALA A 1 172 ? 21.508 9.116 -8.258 1.00 92.81 172 ALA A C 1
ATOM 1252 O O . ALA A 1 172 ? 22.118 9.702 -9.150 1.00 92.81 172 ALA A O 1
ATOM 1253 N N . TYR A 1 173 ? 20.176 9.220 -8.145 1.00 94.62 173 TYR A N 1
ATOM 1254 C CA . TYR A 1 173 ? 19.323 10.086 -8.981 1.00 94.62 173 TYR A CA 1
ATOM 1255 C C . TYR A 1 173 ? 19.462 9.899 -10.509 1.00 94.62 173 TYR A C 1
ATOM 1257 O O . TYR A 1 173 ? 19.045 10.761 -11.289 1.00 94.62 173 TYR A O 1
ATOM 1265 N N . PHE A 1 174 ? 19.992 8.756 -10.956 1.00 97.88 174 PHE A N 1
ATOM 1266 C CA . PHE A 1 174 ? 20.156 8.443 -12.375 1.00 97.88 174 PHE A CA 1
ATOM 1267 C C . PHE A 1 174 ? 18.787 8.274 -13.073 1.00 97.88 174 PHE A C 1
ATOM 1269 O O . PHE A 1 174 ? 17.892 7.663 -12.477 1.00 97.88 174 PHE A O 1
ATOM 1276 N N . PRO A 1 175 ? 18.589 8.777 -14.310 1.00 98.31 175 PRO A N 1
ATOM 1277 C CA . PRO A 1 175 ? 17.328 8.614 -15.038 1.00 98.31 175 PRO A CA 1
ATOM 1278 C C . PRO A 1 175 ? 16.971 7.137 -15.257 1.00 98.31 175 PRO A C 1
ATOM 1280 O O . PRO A 1 175 ? 17.736 6.387 -15.869 1.00 98.31 175 PRO A O 1
ATOM 1283 N N . VAL A 1 176 ? 15.794 6.713 -14.784 1.00 98.12 176 VAL A N 1
ATOM 1284 C CA . VAL A 1 176 ? 15.382 5.298 -14.835 1.00 98.12 176 VAL A CA 1
ATOM 1285 C C . VAL A 1 176 ? 15.209 4.827 -16.277 1.00 98.12 176 VAL A C 1
ATOM 1287 O O . VAL A 1 176 ? 15.736 3.777 -16.640 1.00 98.12 176 VAL A O 1
ATOM 1290 N N . ALA A 1 177 ? 14.568 5.637 -17.123 1.00 98.19 177 ALA A N 1
ATOM 1291 C CA . ALA A 1 177 ? 14.358 5.296 -18.527 1.00 98.19 177 ALA A CA 1
ATOM 1292 C C . ALA A 1 177 ? 15.672 5.074 -19.291 1.00 98.19 177 ALA A C 1
ATOM 1294 O O . ALA A 1 177 ? 15.776 4.118 -20.051 1.00 98.19 177 ALA A O 1
ATOM 1295 N N . LEU A 1 178 ? 16.705 5.888 -19.041 1.00 98.00 178 LEU A N 1
ATOM 1296 C CA . LEU A 1 178 ? 18.011 5.715 -19.686 1.00 98.00 178 LEU A CA 1
ATOM 1297 C C . LEU A 1 178 ? 18.677 4.397 -19.263 1.00 98.00 178 LEU A C 1
ATOM 1299 O O . LEU A 1 178 ? 19.259 3.698 -20.091 1.00 98.00 178 LEU A O 1
ATOM 1303 N N . LYS A 1 179 ? 18.551 4.023 -17.981 1.00 96.94 179 LYS A N 1
ATOM 1304 C CA . LYS A 1 179 ? 19.036 2.729 -17.477 1.00 96.94 179 LYS A CA 1
ATOM 1305 C C . LYS A 1 179 ? 18.321 1.569 -18.176 1.00 96.94 179 LYS A C 1
ATOM 1307 O O . LYS A 1 179 ? 18.972 0.607 -18.576 1.00 96.94 179 LYS A O 1
ATOM 1312 N N . TRP A 1 180 ? 17.000 1.662 -18.337 1.00 97.25 180 TRP A N 1
ATOM 1313 C CA . TRP A 1 180 ? 16.194 0.635 -19.002 1.00 97.25 180 TRP A CA 1
ATOM 1314 C C . TRP A 1 180 ? 16.489 0.539 -20.501 1.00 97.25 180 TRP A C 1
ATOM 1316 O O . TRP A 1 180 ? 16.648 -0.569 -21.003 1.00 97.25 180 TRP A O 1
ATOM 1326 N N . GLN A 1 181 ? 16.653 1.670 -21.194 1.00 96.69 181 GLN A N 1
ATOM 1327 C CA . GLN A 1 181 ? 17.072 1.723 -22.601 1.00 96.69 181 GLN A CA 1
ATOM 1328 C C . GLN A 1 181 ? 18.426 1.046 -22.812 1.00 96.69 181 GLN A C 1
ATOM 1330 O O . GLN A 1 181 ? 18.556 0.183 -23.678 1.00 96.69 181 GLN A O 1
ATOM 1335 N N . GLY A 1 182 ? 19.421 1.397 -21.989 1.00 95.62 182 GLY A N 1
ATOM 1336 C CA . GLY A 1 182 ? 20.755 0.805 -22.064 1.00 95.62 182 GLY A CA 1
ATOM 1337 C C . GLY A 1 182 ? 20.732 -0.702 -21.818 1.00 95.62 182 GLY A C 1
ATOM 1338 O O . GLY A 1 182 ? 21.342 -1.453 -22.573 1.00 95.62 182 GLY A O 1
ATOM 1339 N N . ALA A 1 183 ? 19.973 -1.158 -20.815 1.00 94.56 183 ALA A N 1
ATOM 1340 C CA . ALA A 1 183 ? 19.781 -2.584 -20.584 1.00 94.56 183 ALA A CA 1
ATOM 1341 C C . ALA A 1 183 ? 19.123 -3.248 -21.800 1.00 94.56 183 ALA A C 1
ATOM 1343 O O . ALA A 1 183 ? 19.640 -4.246 -22.294 1.00 94.56 183 ALA A O 1
ATOM 1344 N N . ARG A 1 184 ? 18.021 -2.685 -22.316 1.00 92.88 184 ARG A N 1
ATOM 1345 C CA . ARG A 1 184 ? 17.249 -3.212 -23.452 1.00 92.88 184 ARG A CA 1
ATOM 1346 C C . ARG A 1 184 ? 18.088 -3.369 -24.722 1.00 92.88 184 ARG A C 1
ATOM 1348 O O . ARG A 1 184 ? 17.951 -4.400 -25.366 1.00 92.88 184 ARG A O 1
ATOM 1355 N N . ALA A 1 185 ? 18.982 -2.432 -25.023 1.00 94.06 185 ALA A N 1
ATOM 1356 C CA . ALA A 1 185 ? 19.818 -2.449 -26.229 1.00 94.06 185 ALA A CA 1
ATOM 1357 C C . ALA A 1 185 ? 20.836 -3.610 -26.307 1.00 94.06 185 ALA A C 1
ATOM 1359 O O . ALA A 1 185 ? 21.455 -3.814 -27.347 1.00 94.06 185 ALA A O 1
ATOM 1360 N N . ILE A 1 186 ? 21.048 -4.361 -25.221 1.00 93.19 186 ILE A N 1
ATOM 1361 C CA . ILE A 1 186 ? 21.972 -5.503 -25.192 1.00 93.19 186 ILE A CA 1
ATOM 1362 C C . ILE A 1 186 ? 21.255 -6.773 -25.671 1.00 93.19 186 ILE A C 1
ATOM 1364 O O . ILE A 1 186 ? 20.453 -7.336 -24.931 1.00 93.19 186 ILE A O 1
ATOM 1368 N N . ASP A 1 187 ? 21.581 -7.267 -26.866 1.00 87.69 187 ASP A N 1
ATOM 1369 C CA . ASP A 1 187 ? 20.907 -8.421 -27.500 1.00 87.69 187 ASP A CA 1
ATOM 1370 C C . ASP A 1 187 ? 21.479 -9.798 -27.119 1.00 87.69 187 ASP A C 1
ATOM 1372 O O . ASP A 1 187 ? 21.150 -10.820 -27.723 1.00 87.69 187 ASP A O 1
ATOM 1376 N N . THR A 1 188 ? 22.337 -9.856 -26.102 1.00 91.94 188 THR A N 1
ATOM 1377 C CA . THR A 1 188 ? 23.060 -11.075 -25.723 1.00 91.94 188 THR A CA 1
ATOM 1378 C C . THR A 1 188 ? 22.756 -11.511 -24.296 1.00 91.94 188 THR A C 1
ATOM 1380 O O . THR A 1 188 ? 22.910 -10.726 -23.362 1.00 91.94 188 THR A O 1
ATOM 1383 N N . GLY A 1 189 ? 22.448 -12.798 -24.121 1.00 87.94 189 GLY A N 1
ATOM 1384 C CA . GLY A 1 189 ? 22.335 -13.442 -22.810 1.00 87.94 189 GLY A CA 1
ATOM 1385 C C . GLY A 1 189 ? 21.019 -13.177 -22.062 1.00 87.94 189 GLY A C 1
ATOM 1386 O O . GLY A 1 189 ? 20.151 -12.440 -22.538 1.00 87.94 189 GLY A O 1
ATOM 1387 N N . PRO A 1 190 ? 20.837 -13.820 -20.894 1.00 92.62 190 PRO A N 1
ATOM 1388 C CA . PRO A 1 190 ? 19.682 -13.584 -20.037 1.00 92.62 190 PRO A CA 1
ATOM 1389 C C . PRO A 1 190 ? 19.720 -12.179 -19.425 1.00 92.62 190 PRO A C 1
ATOM 1391 O O . PRO A 1 190 ? 20.783 -11.606 -19.182 1.00 92.62 190 PRO A O 1
ATOM 1394 N N . ARG A 1 191 ? 18.535 -11.637 -19.136 1.00 90.75 191 ARG A N 1
ATOM 1395 C CA . ARG A 1 191 ? 18.353 -10.330 -18.496 1.00 90.75 191 ARG A CA 1
ATOM 1396 C C . ARG A 1 191 ? 17.823 -10.528 -17.084 1.00 90.75 191 ARG A C 1
ATOM 1398 O O . ARG A 1 191 ? 17.004 -11.414 -16.854 1.00 90.75 191 ARG A O 1
ATOM 1405 N N . TYR A 1 192 ? 18.248 -9.667 -16.168 1.00 93.81 192 TYR A N 1
ATOM 1406 C CA . TYR A 1 192 ? 17.856 -9.727 -14.764 1.00 93.81 192 TYR A CA 1
ATOM 1407 C C . TYR A 1 192 ? 17.325 -8.373 -14.300 1.00 93.81 192 TYR A C 1
ATOM 1409 O O . TYR A 1 192 ? 17.895 -7.329 -14.623 1.00 93.81 192 TYR A O 1
ATOM 1417 N N . LEU A 1 193 ? 16.253 -8.407 -13.511 1.00 94.56 193 LEU A N 1
ATOM 1418 C CA . LEU A 1 193 ? 15.786 -7.280 -12.716 1.00 94.56 193 LEU A CA 1
ATOM 1419 C C . LEU A 1 193 ? 16.177 -7.549 -11.266 1.00 94.56 193 LEU A C 1
ATOM 1421 O O . LEU A 1 193 ? 15.753 -8.544 -10.687 1.00 94.56 193 LEU A O 1
ATOM 1425 N N . VAL A 1 194 ? 16.988 -6.664 -10.695 1.00 96.31 194 VAL A N 1
ATOM 1426 C CA . VAL A 1 194 ? 17.362 -6.720 -9.280 1.00 96.31 194 VAL A CA 1
ATOM 1427 C C . VAL A 1 194 ? 16.688 -5.556 -8.576 1.00 96.31 194 VAL A C 1
ATOM 1429 O O . VAL A 1 194 ? 16.919 -4.396 -8.933 1.00 96.31 194 VAL A O 1
ATOM 1432 N N . VAL A 1 195 ? 15.856 -5.875 -7.590 1.00 95.56 195 VAL A N 1
ATOM 1433 C CA . VAL A 1 195 ? 15.272 -4.894 -6.677 1.00 95.56 195 VAL A CA 1
ATOM 1434 C C . VAL A 1 195 ? 16.210 -4.794 -5.482 1.00 95.56 195 VAL A C 1
ATOM 1436 O O . VAL A 1 195 ? 16.419 -5.778 -4.778 1.00 95.56 195 VAL A O 1
ATOM 1439 N N . ASN A 1 196 ? 16.837 -3.631 -5.308 1.00 94.44 196 ASN A N 1
ATOM 1440 C CA . ASN A 1 196 ? 17.667 -3.382 -4.138 1.00 94.44 196 ASN A CA 1
ATOM 1441 C C . ASN A 1 196 ? 16.784 -2.839 -3.011 1.00 94.44 196 ASN A C 1
ATOM 1443 O O . ASN A 1 196 ? 16.290 -1.721 -3.136 1.00 94.44 196 ASN A O 1
ATOM 1447 N N . CYS A 1 197 ? 16.612 -3.634 -1.957 1.00 93.00 197 CYS A N 1
ATOM 1448 C CA . CYS A 1 197 ? 15.906 -3.257 -0.730 1.00 93.00 197 CYS A CA 1
ATOM 1449 C C . CYS A 1 197 ? 16.864 -3.104 0.464 1.00 93.00 197 CYS A C 1
ATOM 1451 O O . CYS A 1 197 ? 16.429 -3.142 1.612 1.00 93.00 197 CYS A O 1
ATOM 1453 N N . GLU A 1 198 ? 18.172 -3.019 0.211 1.00 91.69 198 GLU A N 1
ATOM 1454 C CA . GLU A 1 198 ? 19.152 -2.709 1.246 1.00 91.69 198 GLU A CA 1
ATOM 1455 C C . GLU A 1 198 ? 19.011 -1.226 1.613 1.00 91.69 198 GLU A C 1
ATOM 1457 O O . GLU A 1 198 ? 19.315 -0.339 0.818 1.00 91.69 198 GLU A O 1
ATOM 1462 N N . GLU A 1 199 ? 18.448 -0.988 2.797 1.00 91.38 199 GLU A N 1
ATOM 1463 C CA . GLU A 1 199 ? 18.198 0.327 3.391 1.00 91.38 199 GLU A CA 1
ATOM 1464 C C . GLU A 1 199 ? 19.084 0.473 4.637 1.00 91.38 199 GLU A C 1
ATOM 1466 O O . GLU A 1 199 ? 18.621 0.406 5.775 1.00 91.38 199 GLU A O 1
ATOM 1471 N N . GLY A 1 200 ? 20.397 0.557 4.414 1.00 87.50 200 GLY A N 1
ATOM 1472 C CA . GLY A 1 200 ? 21.406 0.552 5.476 1.00 87.50 200 GLY A CA 1
ATOM 1473 C C . GLY A 1 200 ? 21.644 1.908 6.143 1.00 87.50 200 GLY A C 1
ATOM 1474 O O . GLY A 1 200 ? 22.331 1.979 7.167 1.00 87.50 200 GLY A O 1
ATOM 1475 N N . GLU A 1 201 ? 21.119 3.005 5.590 1.00 91.19 201 GLU A N 1
ATOM 1476 C CA . GLU A 1 201 ? 21.348 4.341 6.133 1.00 91.19 201 GLU A CA 1
ATOM 1477 C C . GLU A 1 201 ? 20.539 4.598 7.421 1.00 91.19 201 GLU A C 1
ATOM 1479 O O . GLU A 1 201 ? 19.308 4.488 7.422 1.00 91.19 201 GLU A O 1
ATOM 1484 N N . PRO A 1 202 ? 21.188 5.032 8.523 1.00 89.94 202 PRO A N 1
ATOM 1485 C CA . PRO A 1 202 ? 20.489 5.349 9.763 1.00 89.94 202 PRO A CA 1
ATOM 1486 C C . PRO A 1 202 ? 19.382 6.390 9.565 1.00 89.94 202 PRO A C 1
ATOM 1488 O O . PRO A 1 202 ? 19.618 7.486 9.058 1.00 89.94 202 PRO A O 1
ATOM 1491 N N . GLY A 1 203 ? 18.175 6.058 10.025 1.00 86.94 203 GLY A N 1
ATOM 1492 C CA . GLY A 1 203 ? 17.007 6.935 9.943 1.00 86.94 203 GLY A CA 1
ATOM 1493 C C . GLY A 1 203 ? 16.204 6.819 8.645 1.00 86.94 203 GLY A C 1
ATOM 1494 O O . GLY A 1 203 ? 15.194 7.512 8.524 1.00 86.94 203 GLY A O 1
ATOM 1495 N N . LEU A 1 204 ? 16.596 5.951 7.704 1.00 89.75 204 LEU A N 1
ATOM 1496 C CA . LEU A 1 204 ? 15.764 5.593 6.555 1.00 89.75 204 LEU A CA 1
ATOM 1497 C C . LEU A 1 204 ? 14.943 4.332 6.847 1.00 89.75 204 LEU A C 1
ATOM 1499 O O . LEU A 1 204 ? 15.420 3.379 7.452 1.00 89.75 204 LEU A O 1
ATOM 1503 N N . PHE A 1 205 ? 13.675 4.371 6.447 1.00 90.81 205 PHE A N 1
ATOM 1504 C CA . PHE A 1 205 ? 12.715 3.269 6.589 1.00 90.81 205 PHE A CA 1
ATOM 1505 C C . PHE A 1 205 ? 11.643 3.303 5.480 1.00 90.81 205 PHE A C 1
ATOM 1507 O O . PHE A 1 205 ? 10.542 2.772 5.642 1.00 90.81 205 PHE A O 1
ATOM 1514 N N . LYS A 1 206 ? 11.928 3.994 4.367 1.00 90.75 206 LYS A N 1
ATOM 1515 C CA . LYS A 1 206 ? 10.985 4.198 3.255 1.00 90.75 206 LYS A CA 1
ATOM 1516 C C . LYS A 1 206 ? 10.751 2.894 2.489 1.00 90.75 206 LYS A C 1
ATOM 1518 O O . LYS A 1 206 ? 9.614 2.633 2.111 1.00 90.75 206 LYS A O 1
ATOM 1523 N N . ASP A 1 207 ? 11.789 2.082 2.287 1.00 92.88 207 ASP A N 1
ATOM 1524 C CA . ASP A 1 207 ? 11.684 0.846 1.510 1.00 92.88 207 ASP A CA 1
ATOM 1525 C C . ASP A 1 207 ? 10.985 -0.206 2.359 1.00 92.88 207 ASP A C 1
ATOM 1527 O O . ASP A 1 207 ? 10.064 -0.869 1.886 1.00 92.88 207 ASP A O 1
ATOM 1531 N N . ARG A 1 208 ? 11.332 -0.265 3.651 1.00 91.31 208 ARG A N 1
ATOM 1532 C CA . ARG A 1 208 ? 10.594 -1.053 4.638 1.00 91.31 208 ARG A CA 1
ATOM 1533 C C . ARG A 1 208 ? 9.097 -0.726 4.635 1.00 91.31 208 ARG A C 1
ATOM 1535 O O . ARG A 1 208 ? 8.290 -1.641 4.555 1.00 91.31 208 ARG A O 1
ATOM 1542 N N . HIS A 1 209 ? 8.713 0.554 4.666 1.00 89.06 209 HIS A N 1
ATOM 1543 C CA . HIS A 1 209 ? 7.293 0.939 4.634 1.00 89.06 209 HIS A CA 1
ATOM 1544 C C . HIS A 1 209 ? 6.573 0.487 3.358 1.00 89.06 209 HIS A C 1
ATOM 1546 O O . HIS A 1 209 ? 5.409 0.106 3.429 1.00 89.06 209 HIS A O 1
ATOM 1552 N N . ILE A 1 210 ? 7.250 0.504 2.207 1.00 90.62 210 ILE A N 1
ATOM 1553 C CA . ILE A 1 210 ? 6.674 0.015 0.947 1.00 90.62 210 ILE A CA 1
ATOM 1554 C C . ILE A 1 210 ? 6.484 -1.504 0.990 1.00 90.62 210 ILE A C 1
ATOM 1556 O O . ILE A 1 210 ? 5.473 -1.992 0.509 1.00 90.62 210 ILE A O 1
ATOM 1560 N N . MET A 1 211 ? 7.439 -2.245 1.559 1.00 90.56 211 MET A N 1
ATOM 1561 C CA . MET A 1 211 ? 7.382 -3.710 1.628 1.00 90.56 2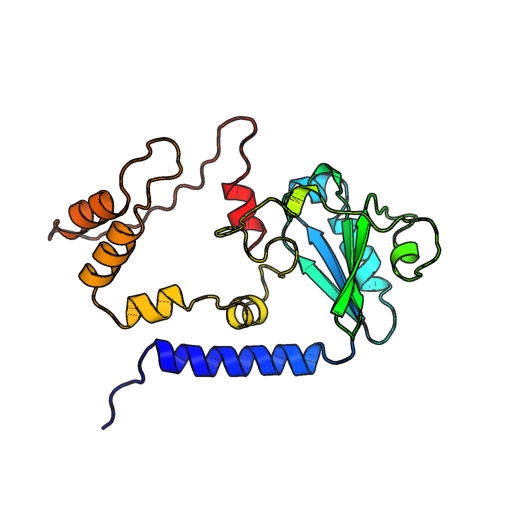11 MET A CA 1
ATOM 1562 C C . MET A 1 211 ? 6.404 -4.237 2.683 1.00 90.56 211 MET A C 1
ATOM 1564 O O . MET A 1 211 ? 5.866 -5.325 2.517 1.00 90.56 211 MET A O 1
ATOM 1568 N N . GLU A 1 212 ? 6.214 -3.506 3.780 1.00 89.69 212 GLU A N 1
ATOM 1569 C CA . GLU A 1 212 ? 5.306 -3.904 4.862 1.00 89.69 212 GLU A CA 1
ATOM 1570 C C . GLU A 1 212 ? 3.865 -3.444 4.622 1.00 89.69 212 GLU A C 1
ATOM 1572 O O . GLU A 1 212 ? 2.938 -4.050 5.153 1.00 89.69 212 GLU A O 1
ATOM 1577 N N . GLY A 1 213 ? 3.674 -2.334 3.901 1.00 78.19 213 GLY A N 1
ATOM 1578 C CA . GLY A 1 213 ? 2.420 -1.587 3.944 1.00 78.19 213 GLY A CA 1
ATOM 1579 C C . GLY A 1 213 ? 1.580 -1.546 2.674 1.00 78.19 213 GLY A C 1
ATOM 1580 O O . GLY A 1 213 ? 0.586 -0.816 2.683 1.00 78.19 213 GLY A O 1
ATOM 1581 N N . LEU A 1 214 ? 1.973 -2.253 1.611 1.00 66.31 214 LEU A N 1
ATOM 1582 C CA . LEU A 1 214 ? 1.262 -2.336 0.327 1.00 66.31 214 LEU A CA 1
ATOM 1583 C C . LEU A 1 214 ? 1.223 -3.762 -0.205 1.00 66.31 214 LEU A C 1
ATOM 1585 O O . LEU A 1 214 ? 2.248 -4.463 -0.059 1.00 66.31 214 LEU A O 1
#

Solvent-accessible surface area (backbone atoms only — not comparable to full-atom values): 12488 Å² total; per-residue (Å²): 130,84,73,83,76,53,44,53,60,52,48,51,55,52,26,55,53,26,42,51,53,50,46,75,75,44,67,78,25,30,38,39,34,31,33,40,32,80,73,22,42,78,64,45,20,56,59,44,47,53,55,44,70,78,62,62,61,87,66,49,50,78,40,64,7,3,42,65,76,62,69,90,39,47,13,36,38,38,39,30,42,60,86,66,55,73,44,35,34,49,68,54,42,90,88,52,54,72,34,79,77,44,96,81,54,86,63,63,69,53,81,61,73,84,56,74,84,58,87,60,72,88,62,58,50,29,46,70,36,38,48,84,41,66,41,59,41,32,56,74,53,50,63,52,70,56,23,52,49,72,65,53,50,76,67,56,47,40,50,53,41,45,75,69,63,45,50,41,84,85,78,76,53,49,51,44,29,60,54,51,50,60,58,65,73,55,92,69,83,88,84,85,87,82,83,85,78,86,71,84,56,89,93,60,57,67,64,60,45,52,70,53,8,81

Foldseek 3Di:
DDPDDQLLVVLVVVLVVLVVVCCVVQAQAKEKEWADAPLLVVVPSVVLQVLCCVPPDPRYDYAHFHAPPPSVQHRKIWIQGNVRDIFIFGPDDPVCSCVVVPPPPDGDGDDPPVPVPDDDDLLVQGRPHRPPRVSSCSNVVHCVLVSVPRNDDPVVVLVVLVVVQDADPPPPRHRPSVVSVVQVPDPDDDGDDDDDLPPPDPPDCPSSSSVRGD

Secondary structure (DSSP, 8-state):
-PPPPPHHHHHHHHHHHHHHHHHHHHTTPEEEEEE--HHHHTTTHHHHHHHHHHHPPTTEEEEEEPP-S-GGG-SEEEEE-TT--EEEEES--TTTGGGGGSTTSS--B---HHHHT---STTTTTTTS-TT-HHHHHHTTTTHHHHHHHHS-HHHHHHHHHHTT-B-TTTT--BHHHHHHHHHT--SS-----------STT--HHHHHHHH-

pLDDT: mean 90.4, std 10.16, range [38.19, 98.31]

Radius of gyration: 20.92 Å; Cα contacts (8 Å, |Δi|>4): 286; chains: 1; bounding box: 46×36×62 Å

Mean predicted aligned error: 5.35 Å